Protein AF-D4B356-F1 (afdb_monomer)

Solvent-accessible surface area (backbone atoms only — not comparable to full-atom values): 13716 Å² total; per-residue (Å²): 110,71,64,65,55,48,55,52,51,54,49,52,52,51,53,33,52,52,35,49,50,63,49,64,68,50,63,71,64,74,66,74,70,76,53,74,66,54,48,51,50,51,54,51,51,54,49,52,53,54,52,51,50,53,49,56,55,68,69,48,80,72,79,89,72,90,60,102,63,64,66,68,61,55,47,56,50,53,51,50,50,50,51,49,54,51,48,52,55,49,52,51,49,52,52,53,51,47,61,66,48,47,58,59,49,51,42,28,72,72,40,80,67,81,46,76,63,29,51,54,49,36,51,48,48,51,38,49,52,39,48,49,53,30,48,51,55,51,49,51,53,50,54,52,49,51,52,50,51,53,53,49,52,54,51,48,56,51,49,51,51,51,52,51,54,50,51,53,51,50,51,52,54,52,52,53,50,59,49,51,71,70,63,59,86,52,67,68,61,51,52,51,51,51,50,50,50,52,51,50,51,51,50,51,56,48,49,54,50,51,46,53,52,50,24,51,48,48,65,72,66,70,58,76,38,84,83,35,73,71,46,31,61,54,54,52,77,85,62,88,76,71,90,121

Organism: Arthroderma benhamiae (strain ATCC MYA-4681 / CBS 112371) (NCBI:txid663331)

Secondary structure (DSSP, 8-state):
-HHHHHHHHHHHHHHHHHHHHHHHS-HHHHT----HHHHHHHHHHHHHHHHHHHHHHHTS----------HHHHHHHHHHHHHHHHHHHHHHHHHHHHHHHHHHHHHHHHS---SHHHHHHHHHHHHHHHHHHHHHHHHHHHHHHHHHHHHHHHHHHHHHHHHHHHHHHHHHHHHHHHHHHH----HHHHHHHHHHHHHHHHHHHHHHHHHHHHHHHHHHTT--TTSSHHHHHHHS-GGGGS--

InterPro domains:
  IPR008426 Centromere protein H, C-terminal [PF05837] (40-238)
  IPR040034 Centromere protein H [PTHR48122] (2-240)

Sequence (244 aa):
MAQSNKDEMESLEASTRALLDIATQDETAESFSFSQKETEILELYDRVFELKLEEALLNHELPEDTEMGDIDVKLAEAERELLEVRARVSVQRKVVESVLMTEPSLQAVHSAPSSPLDRTLLRLINKRDILSLAYENMLTTHTTCLRKLSSAEVSNIQNIKQNQELVQSLLKLTSSEKSADEEIPDLELKEELNSLKSENKQKKAQWTRIKRIVSASIAASGVDWASDEKLERLVLDDDEFDDV

Foldseek 3Di:
DVVVVVVVLVVLVVLLVVLVVVLVVPVVLVPDDDDPVRVVVVVVVVVVLVVVLVVLLVPPDDPPPPDPPDPPVVVVVSVVVSVVSVVVSVVVVVVVVCVVPVVLQCCLPPPDCPDPVSVSVVSVVVSVVSVVVSVVSVVVSVVVVVVVVVVVVVVVVVVVVVVVVVVVVVCVVVVVVVVVLVVPPDPVVNVVVVVVVVVVVVVVVVVVVVLVVLLVCLVVVPPPQVVDPVSVVSNDDPCPPPPD

pLDDT: mean 82.03, std 12.91, range [34.47, 97.25]

Structure (mmCIF, N/CA/C/O backbone):
data_AF-D4B356-F1
#
_entry.id   AF-D4B356-F1
#
loop_
_atom_site.group_PDB
_atom_site.id
_atom_site.type_symbol
_atom_site.label_atom_id
_atom_site.label_alt_id
_atom_site.label_comp_id
_atom_site.label_asym_id
_atom_site.label_entity_id
_atom_site.label_seq_id
_atom_site.pdbx_PDB_ins_code
_atom_site.Cartn_x
_atom_site.Cartn_y
_atom_site.Cartn_z
_atom_site.occupancy
_atom_site.B_iso_or_equiv
_atom_site.auth_seq_id
_atom_site.auth_comp_id
_atom_site.auth_asym_id
_atom_site.auth_atom_id
_atom_site.pdbx_PDB_model_num
ATOM 1 N N . MET A 1 1 ? -23.243 17.749 6.988 1.00 51.72 1 MET A N 1
ATOM 2 C CA . MET A 1 1 ? -21.857 17.285 6.735 1.00 51.72 1 MET A CA 1
ATOM 3 C C . MET A 1 1 ? -21.806 15.872 6.156 1.00 51.72 1 MET A C 1
ATOM 5 O O . MET A 1 1 ? -21.049 15.676 5.221 1.00 51.72 1 MET A O 1
ATOM 9 N N . ALA A 1 2 ? -22.612 14.909 6.629 1.00 54.34 2 ALA A N 1
ATOM 10 C CA . ALA A 1 2 ? -22.628 13.550 6.067 1.00 54.34 2 ALA A CA 1
ATOM 11 C C . ALA A 1 2 ? -23.059 13.484 4.582 1.00 54.34 2 ALA A C 1
ATOM 13 O O . ALA A 1 2 ? -22.367 12.836 3.808 1.00 54.34 2 ALA A O 1
ATOM 14 N N . GLN A 1 3 ? -24.119 14.202 4.170 1.00 55.31 3 GLN A N 1
ATOM 15 C CA . GLN A 1 3 ? -24.530 14.285 2.753 1.00 55.31 3 GLN A CA 1
ATOM 16 C C . GLN A 1 3 ? -23.443 14.894 1.851 1.00 55.31 3 GLN A C 1
ATOM 18 O O . GLN A 1 3 ? -23.018 14.251 0.906 1.00 55.31 3 GLN A O 1
ATOM 23 N N . SER A 1 4 ? -22.918 16.075 2.201 1.00 57.94 4 SER A N 1
ATOM 24 C CA . SER A 1 4 ? -21.870 16.760 1.417 1.00 57.94 4 SER A CA 1
ATOM 25 C C . SER A 1 4 ? -20.625 15.893 1.196 1.00 57.94 4 SER A C 1
ATOM 27 O O . SER A 1 4 ? -20.045 15.902 0.121 1.00 57.94 4 SER A O 1
ATOM 29 N N . ASN A 1 5 ? -20.231 15.111 2.205 1.00 60.41 5 ASN A N 1
ATOM 30 C CA . ASN A 1 5 ? -19.065 14.230 2.118 1.00 60.41 5 ASN A CA 1
ATOM 31 C C . ASN A 1 5 ? -19.341 12.940 1.334 1.00 60.41 5 ASN A C 1
ATOM 33 O O . ASN A 1 5 ? -18.400 12.305 0.863 1.00 60.41 5 ASN A O 1
ATOM 37 N N . LYS A 1 6 ? -20.606 12.513 1.262 1.00 65.38 6 LYS A N 1
ATOM 38 C CA . LYS A 1 6 ? -21.033 11.378 0.444 1.00 65.38 6 LYS A CA 1
ATOM 39 C C . LYS A 1 6 ? -21.015 11.773 -1.033 1.00 65.38 6 LYS A C 1
ATOM 41 O O . LYS A 1 6 ? -20.427 11.055 -1.830 1.00 65.38 6 LYS A O 1
ATOM 46 N N . ASP A 1 7 ? -21.531 12.960 -1.343 1.00 67.19 7 ASP A N 1
ATOM 47 C CA . ASP A 1 7 ? -21.520 13.524 -2.694 1.00 67.19 7 ASP A CA 1
ATOM 48 C C . ASP A 1 7 ? -20.080 13.759 -3.200 1.00 67.19 7 ASP A C 1
ATOM 50 O O . ASP A 1 7 ? -19.767 13.472 -4.354 1.00 67.19 7 ASP A O 1
ATOM 54 N N . GLU A 1 8 ? -19.160 14.196 -2.326 1.00 65.94 8 GLU A N 1
ATOM 55 C CA . GLU A 1 8 ? -17.732 14.324 -2.662 1.00 65.94 8 GLU A CA 1
ATOM 56 C C . GLU A 1 8 ? -17.077 12.972 -2.990 1.00 65.94 8 GLU A C 1
ATOM 58 O O . GLU A 1 8 ? -16.359 12.865 -3.986 1.00 65.94 8 GLU A O 1
ATOM 63 N N . MET A 1 9 ? -17.343 11.921 -2.206 1.00 64.75 9 MET A N 1
ATOM 64 C CA . MET A 1 9 ? -16.794 10.584 -2.475 1.00 64.75 9 MET A CA 1
ATOM 65 C C . MET A 1 9 ? -17.384 9.962 -3.744 1.00 64.75 9 MET A C 1
ATOM 67 O O . MET A 1 9 ? -16.635 9.403 -4.542 1.00 64.75 9 MET A O 1
ATOM 71 N N . GLU A 1 10 ? -18.686 10.123 -3.985 1.00 73.69 10 GLU A N 1
ATOM 72 C CA . GLU A 1 10 ? -19.335 9.664 -5.220 1.00 73.69 10 GLU A CA 1
ATOM 73 C C . GLU A 1 10 ? -18.787 10.399 -6.458 1.00 73.69 10 GLU A C 1
ATOM 75 O O . GLU A 1 10 ? -18.588 9.783 -7.508 1.00 73.69 10 GLU A O 1
ATOM 80 N N . SER A 1 11 ? -18.450 11.688 -6.336 1.00 72.69 11 SER A N 1
ATOM 81 C CA . SER A 1 11 ? -17.821 12.449 -7.424 1.00 72.69 11 SER A CA 1
ATOM 82 C C . SER A 1 11 ? -16.371 12.022 -7.708 1.00 72.69 11 SER A C 1
ATOM 84 O O . SER A 1 11 ? -15.979 11.907 -8.875 1.00 72.69 11 SER A O 1
ATOM 86 N N . LEU A 1 12 ? -15.579 11.705 -6.672 1.00 71.75 12 LEU A N 1
ATOM 87 C CA . LEU A 1 12 ? -14.228 11.159 -6.848 1.00 71.75 12 LEU A CA 1
ATOM 88 C C . LEU A 1 12 ? -14.270 9.746 -7.450 1.00 71.75 12 LEU A C 1
ATOM 90 O O . LEU A 1 12 ? -13.467 9.425 -8.328 1.00 71.75 12 LEU A O 1
ATOM 94 N N . GLU A 1 13 ? -15.242 8.920 -7.067 1.00 79.62 13 GLU A N 1
ATOM 95 C CA . GLU A 1 13 ? -15.454 7.610 -7.689 1.00 79.62 13 GLU A CA 1
ATOM 96 C C . GLU A 1 13 ? -15.870 7.720 -9.163 1.00 79.62 13 GLU A C 1
ATOM 98 O O . GLU A 1 13 ? -15.408 6.949 -10.003 1.00 79.62 13 GLU A O 1
ATOM 103 N N . ALA A 1 14 ? -16.704 8.698 -9.519 1.00 82.81 14 ALA A N 1
ATOM 104 C CA . ALA A 1 14 ? -17.071 8.932 -10.914 1.00 82.81 14 ALA A CA 1
ATOM 105 C C . ALA A 1 14 ? -15.863 9.379 -11.756 1.00 82.81 14 ALA A C 1
ATOM 107 O O . ALA A 1 14 ? -15.656 8.873 -12.861 1.00 82.81 14 ALA A O 1
ATOM 108 N N . SER A 1 15 ? -15.031 10.282 -11.224 1.00 81.81 15 SER A N 1
ATOM 109 C CA . SER A 1 15 ? -13.822 10.747 -11.919 1.00 81.81 15 SER A CA 1
ATOM 110 C C . SER A 1 15 ? -12.766 9.648 -12.088 1.00 81.81 15 SER A C 1
ATOM 112 O O . SER A 1 15 ? -12.172 9.533 -13.157 1.00 81.81 15 SER A O 1
ATOM 114 N N . THR A 1 16 ? -12.571 8.783 -11.089 1.00 84.56 16 THR A N 1
ATOM 115 C CA . THR A 1 16 ? -11.651 7.634 -11.193 1.00 84.56 16 THR A CA 1
ATOM 116 C C . THR A 1 16 ? -12.123 6.608 -12.214 1.00 84.56 16 THR A C 1
ATOM 118 O O . THR A 1 16 ? -11.314 6.134 -13.010 1.00 84.56 16 THR A O 1
ATOM 121 N N . ARG A 1 17 ? -13.428 6.314 -12.261 1.00 84.88 17 ARG A N 1
ATOM 122 C CA . ARG A 1 17 ? -14.013 5.436 -13.288 1.00 84.88 17 ARG A CA 1
ATOM 123 C C . ARG A 1 17 ? -13.828 5.997 -14.698 1.00 84.88 17 ARG A C 1
ATOM 125 O O . ARG A 1 17 ? -13.470 5.241 -15.592 1.00 84.88 17 ARG A O 1
ATOM 132 N N . ALA A 1 18 ? -14.004 7.305 -14.886 1.00 86.25 18 ALA A N 1
ATOM 133 C CA . ALA A 1 18 ? -13.772 7.952 -16.178 1.00 86.25 18 ALA A CA 1
ATOM 134 C C . ALA A 1 18 ? -12.296 7.884 -16.614 1.00 86.25 18 ALA A C 1
ATOM 136 O O . ALA A 1 18 ? -12.010 7.598 -17.773 1.00 86.25 18 ALA A O 1
ATOM 137 N N . LEU A 1 19 ? -11.349 8.097 -15.693 1.00 86.12 19 LEU A N 1
ATOM 138 C CA . LEU A 1 19 ? -9.916 7.955 -15.988 1.00 86.12 19 LEU A CA 1
ATOM 139 C C . LEU A 1 19 ? -9.544 6.507 -16.341 1.00 86.12 19 LEU A C 1
ATOM 141 O O . LEU A 1 19 ? -8.754 6.280 -17.256 1.00 86.12 19 LEU A O 1
ATOM 145 N N . LEU A 1 20 ? -10.130 5.527 -15.652 1.00 85.19 20 LEU A N 1
ATOM 146 C CA . LEU A 1 20 ? -9.891 4.112 -15.930 1.00 85.19 20 LEU A CA 1
ATOM 147 C C . LEU A 1 20 ? -10.455 3.688 -17.295 1.00 85.19 20 LEU A C 1
ATOM 149 O O . LEU A 1 20 ? -9.805 2.937 -18.018 1.00 85.19 20 LEU A O 1
ATOM 153 N N . ASP A 1 21 ? -11.626 4.198 -17.673 1.00 86.44 21 ASP A N 1
ATOM 154 C CA . ASP A 1 21 ? -12.219 3.978 -18.996 1.00 86.44 21 ASP A CA 1
ATOM 155 C C . ASP A 1 21 ? -11.304 4.526 -20.109 1.00 86.44 21 ASP A C 1
ATOM 157 O O . ASP A 1 21 ? -10.941 3.812 -21.040 1.00 86.44 21 ASP A O 1
ATOM 161 N N . ILE A 1 22 ? -10.778 5.744 -19.940 1.00 83.81 22 ILE A N 1
ATOM 162 C CA . ILE A 1 22 ? -9.800 6.328 -20.875 1.00 83.81 22 ILE A CA 1
ATOM 163 C C . ILE A 1 22 ? -8.522 5.472 -20.970 1.00 83.81 22 ILE A C 1
ATOM 165 O O . ILE A 1 22 ? -7.980 5.290 -22.059 1.00 83.81 22 ILE A O 1
ATOM 169 N N . ALA A 1 23 ? -8.033 4.924 -19.853 1.00 78.94 23 ALA A N 1
ATOM 170 C CA . ALA A 1 23 ? -6.830 4.087 -19.837 1.00 78.94 23 ALA A CA 1
ATOM 171 C C . ALA A 1 23 ? -7.035 2.686 -20.451 1.00 78.94 23 ALA A C 1
ATOM 173 O O . ALA A 1 23 ? -6.066 2.073 -20.910 1.00 78.94 23 ALA A O 1
ATOM 174 N N . THR A 1 24 ? -8.265 2.168 -20.441 1.00 76.06 24 THR A N 1
ATOM 175 C CA . THR A 1 24 ? -8.617 0.822 -20.935 1.00 76.06 24 THR A CA 1
ATOM 176 C C . THR A 1 24 ? -9.070 0.812 -22.395 1.00 76.06 24 THR A C 1
ATOM 178 O O . THR A 1 24 ? -8.988 -0.226 -23.040 1.00 76.06 24 THR A O 1
ATOM 181 N N . GLN A 1 25 ? -9.457 1.961 -22.957 1.00 73.75 25 GLN A N 1
ATOM 182 C CA . GLN A 1 25 ? -9.814 2.090 -24.376 1.00 73.75 25 GLN A CA 1
ATOM 183 C C . GLN A 1 25 ? -8.615 2.002 -25.343 1.00 73.75 25 GLN A C 1
ATOM 185 O O . GLN A 1 25 ? -8.807 1.730 -26.528 1.00 73.75 25 GLN A O 1
ATOM 190 N N . ASP A 1 26 ? -7.376 2.221 -24.882 1.00 66.94 26 ASP A N 1
ATOM 191 C CA . ASP A 1 26 ? -6.181 2.116 -25.737 1.00 66.94 26 ASP A CA 1
ATOM 192 C C . ASP A 1 26 ? -5.679 0.659 -25.836 1.00 66.94 26 ASP A C 1
ATOM 194 O O . ASP A 1 26 ? -4.677 0.277 -25.225 1.00 66.94 26 ASP A O 1
ATOM 198 N N . GLU A 1 27 ? -6.378 -0.158 -26.635 1.00 61.41 27 GLU A N 1
ATOM 199 C CA . GLU A 1 27 ? -6.030 -1.564 -26.932 1.00 61.41 27 GLU A CA 1
ATOM 200 C C . GLU A 1 27 ? -4.628 -1.708 -27.561 1.00 61.41 27 GLU A C 1
ATOM 202 O O . GLU A 1 27 ? -3.974 -2.747 -27.464 1.00 61.41 27 GLU A O 1
ATOM 207 N N . THR A 1 28 ? -4.112 -0.650 -28.197 1.00 56.69 28 THR A N 1
ATOM 208 C CA . THR A 1 28 ? -2.816 -0.704 -28.889 1.00 56.69 28 THR A CA 1
ATOM 209 C C . THR A 1 28 ? -1.630 -0.685 -27.929 1.00 56.69 28 THR A C 1
ATOM 211 O O . THR A 1 28 ? -0.588 -1.262 -28.240 1.00 56.69 28 THR A O 1
ATOM 214 N N . ALA A 1 29 ? -1.787 -0.092 -26.744 1.00 56.78 29 ALA A N 1
ATOM 215 C CA . ALA A 1 29 ? -0.777 -0.129 -25.689 1.00 56.78 29 ALA A CA 1
ATOM 216 C C . ALA A 1 29 ? -0.643 -1.529 -25.056 1.00 56.78 29 ALA A C 1
ATOM 218 O O . ALA A 1 29 ? 0.426 -1.875 -24.560 1.00 56.78 29 ALA A O 1
ATOM 219 N N . GLU A 1 30 ? -1.697 -2.349 -25.107 1.00 58.00 30 GLU A N 1
ATOM 220 C CA . GLU A 1 30 ? -1.695 -3.733 -24.601 1.00 58.00 30 GLU A CA 1
ATOM 221 C C . GLU A 1 30 ? -0.993 -4.710 -25.550 1.00 58.00 30 GLU A C 1
ATOM 223 O O . GLU A 1 30 ? -0.574 -5.789 -25.143 1.00 58.00 30 GLU A O 1
ATOM 228 N N . SER A 1 31 ? -0.801 -4.308 -26.809 1.00 63.16 31 SER A N 1
ATOM 229 C CA . SER A 1 31 ? -0.096 -5.101 -27.819 1.00 63.16 31 SER A CA 1
ATOM 230 C C . SER A 1 31 ? 1.433 -4.968 -27.773 1.00 63.16 31 SER A C 1
ATOM 232 O O . SER A 1 31 ? 2.125 -5.613 -28.562 1.00 63.16 31 SER A O 1
ATOM 234 N N . PHE A 1 32 ? 1.983 -4.134 -26.880 1.00 71.94 32 PHE A N 1
ATOM 235 C CA . PHE A 1 32 ? 3.431 -3.998 -26.744 1.00 71.94 32 PHE A CA 1
ATOM 236 C C . PHE A 1 32 ? 4.018 -5.238 -26.059 1.00 71.94 32 PHE A C 1
ATOM 238 O O . PHE A 1 32 ? 3.970 -5.385 -24.839 1.00 71.94 32 PHE A O 1
ATOM 245 N N . SER A 1 33 ? 4.586 -6.133 -26.862 1.00 79.38 33 SER A N 1
ATOM 246 C CA . SER A 1 33 ? 5.358 -7.283 -26.399 1.00 79.38 33 SER A CA 1
ATOM 247 C C . SER A 1 33 ? 6.836 -7.075 -26.696 1.00 79.38 33 SER A C 1
ATOM 249 O O . SER A 1 33 ? 7.197 -6.750 -27.830 1.00 79.38 33 SER A O 1
ATOM 251 N N . PHE A 1 34 ? 7.686 -7.329 -25.707 1.00 82.38 34 PHE A N 1
ATOM 252 C CA . PHE A 1 34 ? 9.129 -7.367 -25.907 1.00 82.38 34 PHE A CA 1
ATOM 253 C C . PHE A 1 34 ? 9.520 -8.492 -26.870 1.00 82.38 34 PHE A C 1
ATOM 255 O O . PHE A 1 34 ? 8.923 -9.572 -26.887 1.00 82.38 34 PHE A O 1
ATOM 262 N N . SER A 1 35 ? 10.551 -8.244 -27.669 1.00 90.00 35 SER A N 1
ATOM 263 C CA . SER A 1 35 ? 11.238 -9.300 -28.405 1.00 90.00 35 SER A CA 1
ATOM 264 C C . SER A 1 35 ? 11.871 -10.290 -27.427 1.00 90.00 35 SER A C 1
ATOM 266 O O . SER A 1 35 ? 12.318 -9.902 -26.352 1.00 90.00 35 SER A O 1
ATOM 268 N N . GLN A 1 36 ? 12.011 -11.559 -27.817 1.00 93.00 36 GLN A N 1
ATOM 269 C CA . GLN A 1 36 ? 12.619 -12.592 -26.966 1.00 93.00 36 GLN A CA 1
ATOM 270 C C . GLN A 1 36 ? 14.003 -12.183 -26.429 1.00 93.00 36 GLN A C 1
ATOM 272 O O . GLN A 1 36 ? 14.330 -12.458 -25.280 1.00 93.00 36 GLN A O 1
ATOM 277 N N . LYS A 1 37 ? 14.792 -11.467 -27.242 1.00 94.31 37 LYS A N 1
ATOM 278 C CA . LYS A 1 37 ? 16.097 -10.930 -26.826 1.00 94.31 37 LYS A CA 1
ATOM 279 C C . LYS A 1 37 ? 15.976 -9.804 -25.803 1.00 94.31 37 LYS A C 1
ATOM 281 O O . LYS A 1 37 ? 16.820 -9.684 -24.930 1.00 94.31 37 LYS A O 1
ATOM 286 N N . GLU A 1 38 ? 14.963 -8.954 -25.933 1.00 90.12 38 GLU A N 1
ATOM 287 C CA . GLU A 1 38 ? 14.716 -7.861 -24.988 1.00 90.12 38 GLU A CA 1
ATOM 288 C C . GLU A 1 38 ? 14.269 -8.424 -23.639 1.00 90.12 38 GLU A C 1
ATOM 290 O O . GLU A 1 38 ? 14.758 -7.977 -22.608 1.00 90.12 38 GLU A O 1
ATOM 295 N N . THR A 1 39 ? 13.428 -9.461 -23.644 1.00 92.62 39 THR A N 1
ATOM 296 C CA . THR A 1 39 ? 13.060 -10.204 -22.433 1.00 92.62 39 THR A CA 1
ATOM 297 C C . THR A 1 39 ? 14.282 -10.829 -21.766 1.00 92.62 39 THR A C 1
ATOM 299 O O . THR A 1 39 ? 14.491 -10.613 -20.579 1.00 92.62 39 THR A O 1
ATOM 302 N N . GLU A 1 40 ? 15.139 -11.516 -22.526 1.00 95.94 40 GLU A N 1
ATOM 303 C CA . GLU A 1 40 ? 16.377 -12.107 -21.998 1.00 95.94 40 GLU A CA 1
ATOM 304 C C . GLU A 1 40 ? 17.312 -11.042 -21.397 1.00 95.94 40 GLU A C 1
ATOM 306 O O . GLU A 1 40 ? 17.884 -11.241 -20.328 1.00 95.94 40 GLU A O 1
ATOM 311 N N . ILE A 1 41 ? 17.442 -9.874 -22.036 1.00 94.94 41 ILE A N 1
ATOM 312 C CA . ILE A 1 41 ? 18.238 -8.759 -21.500 1.00 94.94 41 ILE A CA 1
ATOM 313 C C . ILE A 1 41 ? 17.662 -8.249 -20.174 1.00 94.94 41 ILE A C 1
ATOM 315 O O . ILE A 1 41 ? 18.433 -7.951 -19.262 1.00 94.94 41 ILE A O 1
ATOM 319 N N . LEU A 1 42 ? 16.337 -8.140 -20.052 1.00 91.12 42 LEU A N 1
ATOM 320 C CA . LEU A 1 42 ? 15.684 -7.715 -18.812 1.00 91.12 42 LEU A CA 1
ATOM 321 C C . LEU A 1 42 ? 15.865 -8.749 -17.693 1.00 91.12 42 LEU A C 1
ATOM 323 O O . LEU A 1 42 ? 16.197 -8.376 -16.571 1.00 91.12 42 LEU A O 1
ATOM 327 N N . GLU A 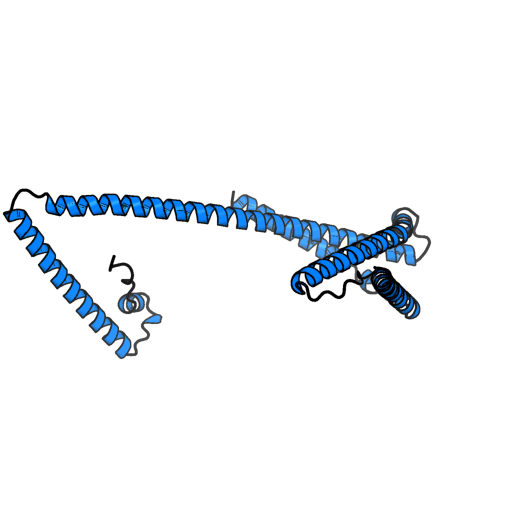1 43 ? 15.751 -10.040 -18.006 1.00 94.94 43 GLU A N 1
ATOM 328 C CA . GLU A 1 43 ? 16.025 -11.121 -17.052 1.00 94.94 43 GLU A CA 1
ATOM 329 C C . GLU A 1 43 ? 17.486 -11.100 -16.578 1.00 94.94 43 GLU A C 1
ATOM 331 O O . GLU A 1 43 ? 17.763 -11.199 -15.381 1.00 94.94 43 GLU A O 1
ATOM 336 N N . LEU A 1 44 ? 18.438 -10.908 -17.498 1.00 95.69 44 LEU A N 1
ATOM 337 C CA . LEU A 1 44 ? 19.852 -10.755 -17.156 1.00 95.69 44 LEU A CA 1
ATOM 338 C C . LEU A 1 44 ? 20.103 -9.494 -16.322 1.00 95.69 44 LEU A C 1
ATOM 340 O O . LEU A 1 44 ? 20.917 -9.531 -15.400 1.00 95.69 44 LEU A O 1
ATOM 344 N N . TYR A 1 45 ? 19.413 -8.389 -16.618 1.00 90.69 45 TYR A N 1
ATOM 345 C CA . TYR A 1 45 ? 19.481 -7.163 -15.824 1.00 90.69 45 TYR A CA 1
ATOM 346 C C . TYR A 1 45 ? 19.040 -7.433 -14.385 1.00 90.69 45 TYR A C 1
ATOM 348 O O . TYR A 1 45 ? 19.812 -7.156 -13.468 1.00 90.69 45 TYR A O 1
ATOM 356 N N . ASP A 1 46 ? 17.869 -8.042 -14.179 1.00 90.75 46 ASP A N 1
ATOM 357 C CA . ASP A 1 46 ? 17.377 -8.402 -12.845 1.00 90.75 46 ASP A CA 1
ATOM 358 C C . ASP A 1 46 ? 18.343 -9.355 -12.125 1.00 90.75 46 ASP A C 1
ATOM 360 O O . ASP A 1 46 ? 18.694 -9.117 -10.964 1.00 90.75 46 ASP A O 1
ATOM 364 N N . ARG A 1 47 ? 18.884 -10.356 -12.832 1.00 94.69 47 ARG A N 1
ATOM 365 C CA . ARG A 1 47 ? 19.875 -11.283 -12.269 1.00 94.69 47 ARG A CA 1
ATOM 366 C C . ARG A 1 47 ? 21.156 -10.577 -11.821 1.00 94.69 47 ARG A C 1
ATOM 368 O O . ARG A 1 47 ? 21.722 -10.927 -10.788 1.00 94.69 47 ARG A O 1
ATOM 375 N N . VAL A 1 48 ? 21.618 -9.566 -12.555 1.00 91.75 48 VAL A N 1
ATOM 376 C CA . VAL A 1 48 ? 22.781 -8.757 -12.153 1.00 91.75 48 VAL A CA 1
ATOM 377 C C . VAL A 1 48 ? 22.505 -7.990 -10.856 1.00 91.75 48 VAL A C 1
ATOM 379 O O . VAL A 1 48 ? 23.422 -7.830 -10.050 1.00 91.75 48 VAL A O 1
ATOM 382 N N . PHE A 1 49 ? 21.274 -7.532 -10.606 1.00 86.19 49 PHE A N 1
ATOM 383 C CA . PHE A 1 49 ? 20.940 -6.901 -9.321 1.00 86.19 49 PHE A CA 1
ATOM 384 C C . PHE A 1 49 ? 20.922 -7.889 -8.165 1.00 86.19 49 PHE A C 1
ATOM 386 O O . PHE A 1 49 ? 21.398 -7.541 -7.086 1.00 86.19 49 PHE A O 1
ATOM 393 N N . GLU A 1 50 ? 20.413 -9.100 -8.382 1.00 89.44 50 GLU A N 1
ATOM 394 C CA . GLU A 1 50 ? 20.470 -10.163 -7.375 1.00 89.44 50 GLU A CA 1
ATOM 395 C C . GLU A 1 50 ? 21.919 -10.480 -6.999 1.00 89.44 50 GLU A C 1
ATOM 397 O O . GLU A 1 50 ? 22.266 -10.457 -5.822 1.00 89.44 50 GLU A O 1
ATOM 402 N N . LEU A 1 51 ? 22.790 -10.656 -7.995 1.00 92.69 51 LEU A N 1
ATOM 403 C CA . LEU A 1 51 ? 24.213 -10.914 -7.764 1.00 92.69 51 LEU A CA 1
ATOM 404 C C . LEU A 1 51 ? 24.908 -9.755 -7.035 1.00 92.69 51 LEU A C 1
ATOM 406 O O . LEU A 1 51 ? 25.736 -9.994 -6.164 1.00 92.69 51 LEU A O 1
ATOM 410 N N . LYS A 1 52 ? 24.553 -8.499 -7.334 1.00 89.06 52 LYS A N 1
ATOM 411 C CA . LYS A 1 52 ? 25.070 -7.333 -6.594 1.00 89.06 52 LYS A CA 1
ATOM 412 C C . LYS A 1 52 ? 24.612 -7.305 -5.140 1.00 89.06 52 LYS A C 1
ATOM 414 O O . LYS A 1 52 ? 25.351 -6.824 -4.286 1.00 89.06 52 LYS A O 1
ATOM 419 N N . LEU A 1 53 ? 23.396 -7.772 -4.854 1.00 88.25 53 LEU A N 1
ATOM 420 C CA . LEU A 1 53 ? 22.915 -7.908 -3.483 1.00 88.25 53 LEU A CA 1
ATOM 421 C C . LEU A 1 53 ? 23.684 -9.015 -2.753 1.00 88.25 53 LEU A C 1
ATOM 423 O O . LEU A 1 53 ? 24.135 -8.785 -1.636 1.00 88.25 53 LEU A O 1
ATOM 427 N N . GLU A 1 54 ? 23.875 -10.172 -3.393 1.00 88.81 54 GLU A N 1
ATOM 428 C CA . GLU A 1 54 ? 24.679 -11.278 -2.856 1.00 88.81 54 GLU A CA 1
ATOM 429 C C . GLU A 1 54 ? 26.123 -10.834 -2.573 1.00 88.81 54 GLU A C 1
ATOM 431 O O . GLU A 1 54 ? 26.631 -11.055 -1.478 1.00 88.81 54 GLU A O 1
ATOM 436 N N . GLU A 1 55 ? 26.761 -10.130 -3.509 1.00 89.88 55 GLU A N 1
ATOM 437 C CA . GLU A 1 55 ? 28.102 -9.564 -3.332 1.00 89.88 55 GLU A CA 1
ATOM 438 C C . GLU A 1 55 ? 28.149 -8.553 -2.177 1.00 89.88 55 GLU A C 1
ATOM 440 O O . GLU A 1 55 ? 29.059 -8.595 -1.351 1.00 89.88 55 GLU A O 1
ATOM 445 N N . ALA A 1 56 ? 27.169 -7.649 -2.088 1.00 85.12 56 ALA A N 1
ATOM 446 C CA . ALA A 1 56 ? 27.119 -6.655 -1.020 1.00 85.12 56 ALA A CA 1
ATOM 447 C C . ALA A 1 56 ? 26.928 -7.287 0.370 1.00 85.12 56 ALA A C 1
ATOM 449 O O . ALA A 1 56 ? 27.442 -6.744 1.346 1.00 85.12 56 ALA A O 1
ATOM 450 N N . LEU A 1 57 ? 26.224 -8.421 0.453 1.00 83.94 57 LEU A N 1
ATOM 451 C CA . LEU A 1 57 ? 26.078 -9.204 1.682 1.00 83.94 57 LEU A CA 1
ATOM 452 C C . LEU A 1 57 ? 27.361 -9.971 2.026 1.00 83.94 57 LEU A C 1
ATOM 454 O O . LEU A 1 57 ? 27.764 -9.971 3.181 1.00 83.94 57 LEU A O 1
ATOM 458 N N . LEU A 1 58 ? 28.028 -10.581 1.040 1.00 83.94 58 LEU A N 1
ATOM 459 C CA . LEU A 1 58 ? 29.288 -11.311 1.248 1.00 83.94 58 LEU A CA 1
ATOM 460 C C . LEU A 1 58 ? 30.455 -10.395 1.639 1.00 83.94 58 LEU A C 1
ATOM 462 O O . LEU A 1 58 ? 31.330 -10.805 2.393 1.00 83.94 58 LEU A O 1
ATOM 466 N N . ASN A 1 59 ? 30.472 -9.165 1.121 1.00 80.62 59 ASN A N 1
ATOM 467 C CA . ASN A 1 59 ? 31.474 -8.156 1.465 1.00 80.62 59 ASN A CA 1
ATOM 468 C C . ASN A 1 59 ? 31.223 -7.501 2.833 1.00 80.62 59 ASN A C 1
ATOM 470 O O . ASN A 1 59 ? 32.079 -6.754 3.307 1.00 80.62 59 ASN A O 1
ATOM 474 N N . HIS A 1 60 ? 30.061 -7.725 3.454 1.00 73.62 60 HIS A N 1
ATOM 475 C CA . HIS A 1 60 ? 29.845 -7.338 4.843 1.00 73.62 60 HIS A CA 1
ATOM 476 C C . HIS A 1 60 ? 30.612 -8.330 5.727 1.00 73.62 60 HIS A C 1
ATOM 478 O O . HIS A 1 60 ? 30.303 -9.520 5.747 1.00 73.62 60 HIS A O 1
ATOM 484 N N . GLU A 1 61 ? 31.659 -7.858 6.407 1.00 62.53 61 GLU A N 1
ATOM 485 C CA . GLU A 1 61 ? 32.399 -8.665 7.378 1.00 62.53 61 GLU A CA 1
ATOM 486 C C . GLU A 1 61 ? 31.459 -9.032 8.530 1.00 62.53 61 GLU A C 1
ATOM 488 O O . GLU A 1 61 ? 31.112 -8.191 9.357 1.00 62.53 61 GLU A O 1
ATOM 493 N N . LEU A 1 62 ? 31.045 -10.300 8.581 1.00 61.16 62 LEU A N 1
ATOM 494 C CA . LEU A 1 62 ? 30.432 -10.873 9.773 1.00 61.16 62 LEU A CA 1
ATOM 495 C C . LEU A 1 62 ? 31.456 -10.761 10.914 1.00 61.16 62 LEU A C 1
ATOM 497 O O . LEU A 1 62 ? 32.586 -11.225 10.736 1.00 61.16 62 LEU A O 1
ATOM 501 N N . PRO A 1 63 ? 31.108 -10.175 12.072 1.00 58.84 63 PRO A N 1
ATOM 502 C CA . PRO A 1 63 ? 32.027 -10.137 13.199 1.00 58.84 63 PRO A CA 1
ATOM 503 C C . PRO A 1 63 ? 32.406 -11.575 13.586 1.00 58.84 63 PRO A C 1
ATOM 505 O O . PRO A 1 63 ? 31.539 -12.380 13.929 1.00 58.84 63 PRO A O 1
ATOM 508 N N . GLU A 1 64 ? 33.702 -11.907 13.530 1.00 58.84 64 GLU A N 1
ATOM 509 C CA . GLU A 1 64 ? 34.266 -13.228 13.873 1.00 58.84 64 GLU A CA 1
ATOM 510 C C . GLU A 1 64 ? 34.174 -13.577 15.380 1.00 58.84 64 GLU A C 1
ATOM 512 O O . GLU A 1 64 ? 34.917 -14.419 15.886 1.00 58.84 64 GLU A O 1
ATOM 517 N N . ASP A 1 65 ? 33.231 -13.002 16.127 1.00 54.34 65 ASP A N 1
ATOM 518 C CA . ASP A 1 65 ? 33.075 -13.278 17.553 1.00 54.34 65 ASP A CA 1
ATOM 519 C C . ASP A 1 65 ? 32.111 -14.447 17.780 1.00 54.34 65 ASP A C 1
ATOM 521 O O . ASP A 1 65 ? 30.900 -14.328 18.024 1.00 54.34 65 ASP A O 1
ATOM 525 N N . THR A 1 66 ? 32.718 -15.631 17.714 1.00 55.50 66 THR A N 1
ATOM 526 C CA . THR A 1 66 ? 32.125 -16.932 18.035 1.00 55.50 66 THR A CA 1
ATOM 527 C C . THR A 1 66 ? 31.956 -17.088 19.555 1.00 55.50 66 THR A C 1
ATOM 529 O O . THR A 1 66 ? 32.491 -18.008 20.166 1.00 55.50 66 THR A O 1
ATOM 532 N N . GLU A 1 67 ? 31.210 -16.190 20.197 1.00 60.75 67 GLU A N 1
ATOM 533 C CA . GLU A 1 67 ? 30.729 -16.386 21.568 1.00 60.75 67 GLU A CA 1
ATOM 534 C C . GLU A 1 67 ? 29.234 -16.738 21.550 1.00 60.75 67 GLU A C 1
ATOM 536 O O . GLU A 1 67 ? 28.435 -16.079 20.876 1.00 60.75 67 GLU A O 1
ATOM 541 N N . MET A 1 68 ? 28.854 -17.793 22.288 1.00 57.91 68 MET A N 1
ATOM 542 C CA . MET A 1 68 ? 27.472 -18.257 22.522 1.00 57.91 68 MET A CA 1
ATOM 543 C C . MET A 1 68 ? 26.666 -17.253 23.379 1.00 57.91 68 MET A C 1
ATOM 545 O O . MET A 1 68 ? 26.117 -17.604 24.420 1.00 57.91 68 MET A O 1
ATOM 549 N N . GLY A 1 69 ? 26.646 -15.982 22.988 1.00 65.00 69 GLY A N 1
ATOM 550 C CA . GLY A 1 69 ? 25.799 -14.938 23.555 1.00 65.00 69 GLY A CA 1
ATOM 551 C C . GLY A 1 69 ? 24.580 -14.687 22.668 1.00 65.00 69 GLY A C 1
ATOM 552 O O . GLY A 1 69 ? 24.726 -14.628 21.449 1.00 65.00 69 GLY A O 1
ATOM 553 N N . ASP A 1 70 ? 23.419 -14.588 23.325 1.00 70.69 70 ASP A N 1
ATOM 554 C CA . ASP A 1 70 ? 22.051 -14.315 22.850 1.00 70.69 70 ASP A CA 1
ATOM 555 C C . ASP A 1 70 ? 21.843 -14.275 21.321 1.00 70.69 70 ASP A C 1
ATOM 557 O O . ASP A 1 70 ? 22.031 -13.253 20.656 1.00 70.69 70 ASP A O 1
ATOM 561 N N . ILE A 1 71 ? 21.440 -15.423 20.768 1.00 77.56 71 ILE A N 1
ATOM 562 C CA . ILE A 1 71 ? 21.175 -15.629 19.334 1.00 77.56 71 ILE A CA 1
ATOM 563 C C . ILE A 1 71 ? 20.129 -14.628 18.822 1.00 77.56 71 ILE A C 1
ATOM 565 O O . ILE A 1 71 ? 20.234 -14.178 17.682 1.00 77.56 71 ILE A O 1
ATOM 569 N N . ASP A 1 72 ? 19.169 -14.238 19.664 1.00 82.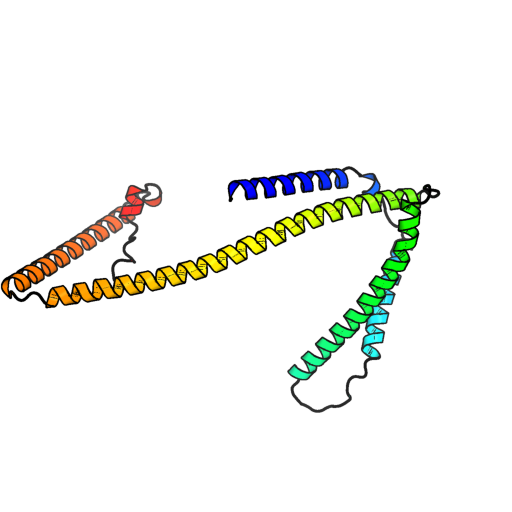06 72 ASP A N 1
ATOM 570 C CA . ASP A 1 72 ? 18.072 -13.348 19.280 1.00 82.06 72 ASP A CA 1
ATOM 571 C C . ASP A 1 72 ? 18.566 -11.919 19.006 1.00 82.06 72 ASP A C 1
ATOM 573 O O . ASP A 1 72 ? 18.116 -11.267 18.063 1.00 82.06 72 ASP A O 1
ATOM 577 N N . VAL A 1 73 ? 19.548 -11.441 19.777 1.00 82.75 73 VAL A N 1
ATOM 578 C CA . VAL A 1 73 ? 20.150 -10.112 19.576 1.00 82.75 73 VAL A CA 1
ATOM 579 C C . VAL A 1 73 ? 20.990 -10.088 18.300 1.00 82.75 73 VAL A C 1
ATOM 581 O O . VAL A 1 73 ? 20.883 -9.147 17.514 1.00 82.75 73 VAL A O 1
ATOM 584 N N . LYS A 1 74 ? 21.770 -11.147 18.052 1.00 79.06 74 LYS A N 1
ATOM 585 C CA . LYS A 1 74 ? 22.581 -11.281 16.831 1.00 79.06 74 LYS A CA 1
ATOM 586 C C . LYS A 1 74 ? 21.715 -11.423 15.578 1.00 79.06 74 LYS A C 1
ATOM 588 O O . LYS A 1 74 ? 22.055 -10.877 14.533 1.00 79.06 74 LYS A O 1
ATOM 593 N N . LEU A 1 75 ? 20.583 -12.124 15.681 1.00 83.56 75 LEU A N 1
ATOM 594 C CA . LEU A 1 75 ? 19.614 -12.230 14.592 1.00 83.56 75 LEU A CA 1
ATOM 595 C C . LEU A 1 75 ? 19.014 -10.859 14.259 1.00 83.56 75 LEU A C 1
ATOM 597 O O . LEU A 1 75 ? 18.980 -10.486 13.091 1.00 83.56 75 LEU A O 1
ATOM 601 N N . ALA A 1 76 ? 18.610 -10.086 15.270 1.00 86.81 76 ALA A N 1
ATOM 602 C CA . ALA A 1 76 ? 18.071 -8.742 15.067 1.00 86.81 76 ALA A CA 1
ATOM 603 C C . ALA A 1 76 ? 19.094 -7.777 14.432 1.00 86.81 76 ALA A C 1
ATOM 605 O O . ALA A 1 76 ? 18.724 -6.914 13.632 1.00 86.81 76 ALA A O 1
ATOM 606 N N . GLU A 1 77 ? 20.378 -7.920 14.770 1.00 85.94 77 GLU A N 1
ATOM 607 C CA . GLU A 1 77 ? 21.472 -7.154 14.163 1.00 85.94 77 GLU A CA 1
ATOM 608 C C . GLU A 1 77 ? 21.693 -7.544 12.694 1.00 85.94 77 GLU A C 1
ATOM 610 O O . GLU A 1 77 ? 21.631 -6.679 11.820 1.00 85.94 77 GLU A O 1
ATOM 615 N N . ALA A 1 78 ? 21.800 -8.842 12.395 1.00 83.19 78 ALA A N 1
ATOM 616 C CA . ALA A 1 78 ? 21.938 -9.345 11.027 1.00 83.19 78 ALA A CA 1
ATOM 617 C C . ALA A 1 78 ? 20.729 -8.994 10.135 1.00 83.19 78 ALA A C 1
ATOM 619 O O . ALA A 1 78 ? 20.884 -8.650 8.962 1.00 83.19 78 ALA A O 1
ATOM 620 N N . GLU A 1 79 ? 19.507 -9.037 10.678 1.00 87.06 79 GLU A N 1
ATOM 621 C CA . GLU A 1 79 ? 18.297 -8.599 9.974 1.00 87.06 79 GLU A CA 1
ATOM 622 C C . GLU A 1 79 ? 18.358 -7.110 9.627 1.00 87.06 79 GLU A C 1
ATOM 624 O O . GLU A 1 79 ? 18.007 -6.708 8.513 1.00 87.06 79 GLU A O 1
ATOM 629 N N . ARG A 1 80 ? 18.828 -6.278 10.559 1.00 87.38 80 ARG A N 1
ATOM 630 C CA . ARG A 1 80 ? 18.977 -4.840 10.337 1.00 87.38 80 ARG A CA 1
ATOM 631 C C . ARG A 1 80 ? 20.027 -4.539 9.270 1.00 87.38 80 ARG A C 1
ATOM 633 O O . ARG A 1 80 ? 19.771 -3.697 8.409 1.00 87.38 80 ARG A O 1
ATOM 640 N N . GLU A 1 81 ? 21.161 -5.228 9.301 1.00 84.00 81 GLU A N 1
ATOM 641 C CA . GLU A 1 81 ? 22.221 -5.099 8.296 1.00 84.00 81 GLU A CA 1
ATOM 642 C C . GLU A 1 81 ? 21.736 -5.527 6.907 1.00 84.00 81 GLU A C 1
ATOM 644 O O . GLU A 1 81 ? 21.910 -4.789 5.934 1.00 84.00 81 GLU A O 1
ATOM 649 N N . LEU A 1 82 ? 21.025 -6.657 6.806 1.00 87.31 82 LEU A N 1
ATOM 650 C CA . LEU A 1 82 ? 20.396 -7.095 5.557 1.00 87.31 82 LEU A CA 1
ATOM 651 C C . LEU A 1 82 ? 19.450 -6.018 5.022 1.00 87.31 82 LEU A C 1
ATOM 653 O O . LEU A 1 82 ? 19.507 -5.669 3.837 1.00 87.31 82 LEU A O 1
ATOM 657 N N . LEU A 1 83 ? 18.581 -5.474 5.879 1.00 91.19 83 LEU A N 1
ATOM 658 C CA . LEU A 1 83 ? 17.651 -4.416 5.492 1.00 91.19 83 LEU A CA 1
ATOM 659 C C . LEU A 1 83 ? 18.384 -3.157 5.017 1.00 91.19 83 LEU A C 1
ATOM 661 O O . LEU A 1 83 ? 17.953 -2.555 4.031 1.00 91.19 83 LEU A O 1
ATOM 665 N N . GLU A 1 84 ? 19.496 -2.781 5.651 1.00 89.25 84 GLU A N 1
ATOM 666 C CA . GLU A 1 84 ? 20.316 -1.644 5.227 1.00 89.25 84 GLU A CA 1
ATOM 667 C C . GLU A 1 84 ? 20.963 -1.885 3.858 1.00 89.25 84 GLU A C 1
ATOM 669 O O . GLU A 1 84 ? 20.842 -1.046 2.957 1.00 89.25 84 GLU A O 1
ATOM 674 N N . VAL A 1 85 ? 21.598 -3.044 3.661 1.00 88.75 85 VAL A N 1
ATOM 675 C CA . VAL A 1 85 ? 22.228 -3.414 2.386 1.00 88.75 85 VAL A CA 1
ATOM 676 C C . VAL A 1 85 ? 21.185 -3.454 1.271 1.00 88.75 85 VAL A C 1
ATOM 678 O O . VAL A 1 85 ? 21.369 -2.842 0.213 1.00 88.75 85 VAL A O 1
ATOM 681 N N . ARG A 1 86 ? 20.036 -4.088 1.521 1.00 90.25 86 ARG A N 1
ATOM 682 C CA . ARG A 1 86 ? 18.922 -4.140 0.571 1.00 90.25 86 ARG A CA 1
ATOM 683 C C . ARG A 1 86 ? 18.389 -2.748 0.251 1.00 90.25 86 ARG A C 1
ATOM 685 O O . ARG A 1 86 ? 18.124 -2.457 -0.916 1.00 90.25 86 ARG A O 1
ATOM 692 N N . ALA A 1 87 ? 18.238 -1.882 1.252 1.00 92.06 87 ALA A N 1
ATOM 693 C CA . ALA A 1 87 ? 17.812 -0.504 1.040 1.00 92.06 87 ALA A CA 1
ATOM 694 C C . ALA A 1 87 ? 18.823 0.259 0.171 1.00 92.06 87 ALA A C 1
ATOM 696 O O . ALA A 1 87 ? 18.420 0.911 -0.792 1.00 92.06 87 ALA A O 1
ATOM 697 N N . ARG A 1 88 ? 20.129 0.123 0.436 1.00 89.69 88 ARG A N 1
ATOM 698 C CA . ARG A 1 88 ? 21.195 0.765 -0.348 1.00 89.69 88 ARG A CA 1
ATOM 699 C C . ARG A 1 88 ? 21.188 0.309 -1.809 1.00 89.69 88 ARG A C 1
ATOM 701 O O . ARG A 1 88 ? 21.169 1.157 -2.702 1.00 89.69 88 ARG A O 1
ATOM 708 N N . VAL A 1 89 ? 21.161 -1.000 -2.064 1.00 88.44 89 VAL A N 1
ATOM 709 C CA . VAL A 1 89 ? 21.134 -1.556 -3.431 1.00 88.44 89 VAL A CA 1
ATOM 710 C C . VAL A 1 89 ? 19.839 -1.170 -4.155 1.00 88.44 89 VAL A C 1
ATOM 712 O O . VAL A 1 89 ? 19.870 -0.794 -5.326 1.00 88.44 89 VAL A O 1
ATOM 715 N N . SER A 1 90 ? 18.703 -1.168 -3.452 1.00 91.94 90 SER A N 1
ATOM 716 C CA . SER A 1 90 ? 17.413 -0.724 -3.999 1.00 91.94 90 SER A CA 1
ATOM 717 C C . SER A 1 90 ? 17.430 0.753 -4.403 1.00 91.94 90 SER A C 1
ATOM 719 O O . SER A 1 90 ? 16.966 1.103 -5.487 1.00 91.94 90 SER A O 1
ATOM 721 N N . VAL A 1 91 ? 18.016 1.630 -3.582 1.00 93.56 91 VAL A N 1
ATOM 722 C CA . VAL A 1 91 ? 18.179 3.052 -3.925 1.00 93.56 91 VAL A CA 1
ATOM 723 C C . VAL A 1 91 ? 19.073 3.215 -5.155 1.00 93.56 91 VAL A C 1
ATOM 725 O O . VAL A 1 91 ? 18.713 3.962 -6.062 1.00 93.56 91 VAL A O 1
ATOM 728 N N . GLN A 1 92 ? 20.191 2.489 -5.237 1.00 90.44 92 GLN A N 1
ATOM 729 C CA . GLN A 1 92 ? 21.061 2.522 -6.418 1.00 90.44 92 GLN A CA 1
ATOM 730 C C . GLN A 1 92 ? 20.324 2.078 -7.688 1.00 90.44 92 GLN A C 1
ATOM 732 O O . GLN A 1 92 ? 20.413 2.762 -8.707 1.00 90.44 92 GLN A O 1
ATOM 737 N N . ARG A 1 93 ? 19.555 0.981 -7.619 1.00 90.88 93 ARG A N 1
ATOM 738 C CA . ARG A 1 93 ? 18.712 0.505 -8.726 1.00 90.88 93 ARG A CA 1
ATOM 739 C C . ARG A 1 93 ? 17.748 1.594 -9.186 1.00 90.88 93 ARG A C 1
ATOM 741 O O . ARG A 1 93 ? 17.751 1.939 -10.361 1.00 90.88 93 ARG A O 1
ATOM 748 N N . LYS A 1 94 ? 17.011 2.204 -8.256 1.00 92.81 94 LYS A N 1
ATOM 749 C CA . LYS A 1 94 ? 16.062 3.284 -8.564 1.00 92.81 94 LYS A CA 1
ATOM 750 C C . LYS A 1 94 ? 16.728 4.493 -9.217 1.00 92.81 94 LYS A C 1
ATOM 752 O O . LYS A 1 94 ? 16.143 5.095 -10.110 1.00 92.81 94 LYS A O 1
ATOM 757 N N . VAL A 1 95 ? 17.939 4.860 -8.792 1.00 94.25 95 VAL A N 1
ATOM 758 C CA . VAL A 1 95 ? 18.694 5.961 -9.413 1.00 94.25 95 VAL A CA 1
ATOM 759 C C . VAL A 1 95 ? 19.078 5.607 -10.848 1.00 94.25 95 VAL A C 1
ATOM 761 O O . VAL A 1 95 ? 18.859 6.417 -11.745 1.00 94.25 95 VAL A O 1
ATOM 764 N N . VAL A 1 96 ? 19.606 4.402 -11.080 1.00 90.69 96 VAL A N 1
ATOM 765 C CA . VAL A 1 96 ? 19.976 3.940 -12.427 1.00 90.69 96 VAL A CA 1
ATOM 766 C C . VAL A 1 96 ? 18.748 3.862 -13.333 1.00 90.69 96 VAL A C 1
ATOM 768 O O . VAL A 1 96 ? 18.780 4.398 -14.435 1.00 90.69 96 VAL A O 1
ATOM 771 N N . GLU A 1 97 ? 17.656 3.256 -12.867 1.00 90.56 97 GLU A N 1
ATOM 772 C CA . GLU A 1 97 ? 16.391 3.183 -13.605 1.00 90.56 97 GLU A CA 1
ATOM 773 C C . GLU A 1 97 ? 15.849 4.578 -13.923 1.00 90.56 97 GLU A C 1
ATOM 775 O O . GLU A 1 97 ? 15.476 4.837 -15.061 1.00 90.56 97 GLU A O 1
ATOM 780 N N . SER A 1 98 ? 15.870 5.505 -12.961 1.00 92.94 98 SER A N 1
ATOM 781 C CA . SER A 1 98 ? 15.442 6.889 -13.184 1.00 92.94 98 SER A CA 1
ATOM 782 C C . SER A 1 98 ? 16.246 7.548 -14.305 1.00 92.94 98 SER A C 1
ATOM 784 O O . SER A 1 98 ? 15.660 8.034 -15.267 1.00 92.94 98 SER A O 1
ATOM 786 N N . VAL A 1 99 ? 17.580 7.475 -14.251 1.00 92.88 99 VAL A N 1
ATOM 787 C CA . VAL A 1 99 ? 18.457 8.053 -15.285 1.00 92.88 99 VAL A CA 1
ATOM 788 C C . VAL A 1 99 ? 18.235 7.400 -16.655 1.00 92.88 99 VAL A C 1
ATOM 790 O O . VAL A 1 99 ? 18.216 8.093 -17.672 1.00 92.88 99 VAL A O 1
ATOM 793 N N . LEU A 1 100 ? 18.041 6.077 -16.703 1.00 89.44 100 LEU A N 1
ATOM 794 C CA . LEU A 1 100 ? 17.783 5.355 -17.953 1.00 89.44 100 LEU A CA 1
ATOM 795 C C . LEU A 1 100 ? 16.407 5.678 -18.551 1.00 89.44 100 LEU A C 1
ATOM 797 O O . LEU A 1 100 ? 16.263 5.668 -19.770 1.00 89.44 100 LEU A O 1
ATOM 801 N N . MET A 1 101 ? 15.408 5.977 -17.720 1.00 89.50 101 MET A N 1
ATOM 802 C CA . MET A 1 101 ? 14.047 6.293 -18.162 1.00 89.50 101 MET A CA 1
ATOM 803 C C . MET A 1 101 ? 13.852 7.780 -18.489 1.00 89.50 101 MET A C 1
ATOM 805 O O . MET A 1 101 ? 12.985 8.115 -19.301 1.00 89.50 101 MET A O 1
ATOM 809 N N . THR A 1 102 ? 14.626 8.693 -17.888 1.00 90.00 102 THR A N 1
ATOM 810 C CA . THR A 1 102 ? 14.446 10.143 -18.079 1.00 90.00 102 THR A CA 1
ATOM 811 C C . THR A 1 102 ? 14.707 10.588 -19.509 1.00 90.00 102 THR A C 1
ATOM 813 O O . THR A 1 102 ? 13.903 11.329 -20.061 1.00 90.00 102 THR A O 1
ATOM 816 N N . GLU A 1 103 ? 15.785 10.122 -20.139 1.00 88.88 103 GLU A N 1
ATOM 817 C CA . GLU A 1 103 ? 16.127 10.576 -21.492 1.00 88.88 103 GLU A CA 1
ATOM 818 C C . GLU A 1 103 ? 15.106 10.088 -22.540 1.00 88.88 103 GLU A C 1
ATOM 820 O O . GLU A 1 103 ? 14.548 10.925 -23.255 1.00 88.88 103 GLU A O 1
ATOM 825 N N . PRO A 1 104 ? 14.735 8.790 -22.592 1.00 88.31 104 PRO A N 1
ATOM 826 C CA . PRO A 1 104 ? 13.718 8.322 -23.532 1.00 88.31 104 PRO A CA 1
ATOM 827 C C . PRO A 1 104 ? 12.337 8.937 -23.285 1.00 88.31 104 PRO A C 1
ATOM 829 O O . PRO A 1 104 ? 11.603 9.189 -24.239 1.00 88.31 104 PRO A O 1
ATOM 832 N N . SER A 1 105 ? 11.967 9.205 -22.026 1.00 87.75 105 SER A N 1
ATOM 833 C CA . SER A 1 105 ? 10.683 9.849 -21.714 1.00 87.75 105 SER A CA 1
ATOM 834 C C . SER A 1 105 ? 10.655 11.320 -22.128 1.00 87.75 105 SER A C 1
ATOM 836 O O . SER A 1 105 ? 9.686 11.745 -22.757 1.00 87.75 105 SER A O 1
ATOM 838 N N . LEU A 1 106 ? 11.722 12.084 -21.871 1.00 88.38 106 LEU A N 1
ATOM 839 C CA . LEU A 1 106 ? 11.845 13.459 -22.362 1.00 88.38 106 LEU A CA 1
ATOM 840 C C . LEU A 1 106 ? 11.824 13.502 -23.890 1.00 88.38 106 LEU A C 1
ATOM 842 O O . LEU A 1 106 ? 11.130 14.338 -24.471 1.00 88.38 106 LEU A O 1
ATOM 846 N N . GLN A 1 107 ? 12.526 12.579 -24.548 1.00 87.12 107 GLN A N 1
ATOM 847 C CA . GLN A 1 107 ? 12.527 12.481 -26.001 1.00 87.12 107 GLN A CA 1
ATOM 848 C C . GLN A 1 107 ? 11.133 12.141 -26.546 1.00 87.12 107 GLN A C 1
ATOM 850 O O . GLN A 1 107 ? 10.668 12.820 -27.458 1.00 87.12 107 GLN A O 1
ATOM 855 N N . ALA A 1 108 ? 10.437 11.156 -25.976 1.00 86.00 108 ALA A N 1
ATOM 856 C CA . ALA A 1 108 ? 9.106 10.756 -26.432 1.00 86.00 108 ALA A CA 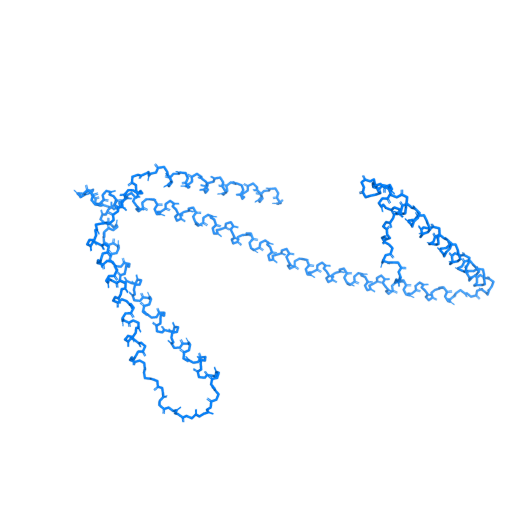1
ATOM 857 C C . ALA A 1 108 ? 8.042 11.848 -26.244 1.00 86.00 108 ALA A C 1
ATOM 859 O O . ALA A 1 108 ? 7.130 11.953 -27.064 1.00 86.00 108 ALA A O 1
ATOM 860 N N . VAL A 1 109 ? 8.149 12.657 -25.186 1.00 85.94 109 VAL A N 1
ATOM 861 C CA . VAL A 1 109 ? 7.185 13.727 -24.882 1.00 85.94 109 VAL A CA 1
ATOM 862 C C . VAL A 1 109 ? 7.495 15.019 -25.641 1.00 85.94 109 VAL A C 1
ATOM 864 O O . VAL A 1 109 ? 6.577 15.668 -26.141 1.00 85.94 109 VAL A O 1
ATOM 867 N N . HIS A 1 110 ? 8.767 15.420 -25.721 1.00 84.44 110 HIS A N 1
ATOM 868 C CA . HIS A 1 110 ? 9.147 16.756 -26.194 1.00 84.44 110 HIS A CA 1
ATOM 869 C C . HIS A 1 110 ? 9.774 16.792 -27.588 1.00 84.44 110 HIS A C 1
ATOM 871 O O . HIS A 1 110 ? 9.784 17.854 -28.212 1.00 84.44 110 HIS A O 1
ATOM 877 N N . SER A 1 111 ? 10.286 15.672 -28.098 1.00 78.81 111 SER A N 1
ATOM 878 C CA . SER A 1 111 ? 10.769 15.609 -29.480 1.00 78.81 111 SER A CA 1
ATOM 879 C C . SER A 1 111 ? 9.638 15.193 -30.413 1.00 78.81 111 SER A C 1
ATOM 881 O O . SER A 1 111 ? 8.747 14.432 -30.039 1.00 78.81 111 SER A O 1
ATOM 883 N N . ALA A 1 112 ? 9.664 15.671 -31.661 1.00 75.50 112 ALA A N 1
ATOM 884 C CA . ALA A 1 112 ? 8.770 15.126 -32.677 1.00 75.50 112 ALA A CA 1
ATOM 885 C C . ALA A 1 112 ? 9.038 13.612 -32.787 1.00 75.50 112 ALA A C 1
ATOM 887 O O . ALA A 1 112 ? 10.205 13.240 -32.941 1.00 75.50 112 ALA A O 1
ATOM 888 N N . PRO A 1 113 ? 8.011 12.744 -32.700 1.00 69.06 113 PRO A N 1
ATOM 889 C CA . PRO A 1 113 ? 8.211 11.304 -32.638 1.00 69.06 113 PRO A CA 1
ATOM 890 C C . PRO A 1 113 ? 8.816 10.812 -33.952 1.00 69.06 113 PRO A C 1
ATOM 892 O O . PRO A 1 113 ? 8.119 10.657 -34.965 1.00 69.06 113 PRO A O 1
ATOM 895 N N . SER A 1 114 ? 10.131 10.619 -33.917 1.00 70.44 114 SER A N 1
ATOM 896 C CA . SER A 1 114 ? 10.958 10.301 -35.076 1.00 70.44 114 SER A CA 1
ATOM 897 C C . SER A 1 114 ? 10.936 8.799 -35.336 1.00 70.44 114 SER A C 1
ATOM 899 O O . SER A 1 114 ? 10.860 8.365 -36.486 1.00 70.44 114 SER A O 1
ATOM 901 N N . SER A 1 115 ? 10.912 7.999 -34.264 1.00 81.69 115 SER A N 1
ATOM 902 C CA . SER A 1 115 ? 10.864 6.543 -34.337 1.00 81.69 115 SER A CA 1
ATOM 903 C C . SER A 1 115 ? 9.462 5.987 -34.009 1.00 81.69 115 SER A C 1
ATOM 905 O O . SER A 1 115 ? 8.684 6.614 -33.280 1.00 81.69 115 SER A O 1
ATOM 907 N N . PRO A 1 116 ? 9.095 4.799 -34.529 1.00 82.31 116 PRO A N 1
ATOM 908 C CA . PRO A 1 116 ? 7.871 4.114 -34.113 1.00 82.31 116 PRO A CA 1
ATOM 909 C C . PRO A 1 116 ? 7.888 3.763 -32.616 1.00 82.31 116 PRO A C 1
ATOM 911 O O . PRO A 1 116 ? 6.829 3.779 -31.993 1.00 82.31 116 PRO A O 1
ATOM 914 N N . LEU A 1 117 ? 9.076 3.531 -32.043 1.00 80.94 117 LEU A N 1
ATOM 915 C CA . LEU A 1 117 ? 9.274 3.267 -30.617 1.00 80.94 117 LEU A CA 1
ATOM 916 C C . LEU A 1 117 ? 8.918 4.492 -29.758 1.00 80.94 117 LEU A C 1
ATOM 918 O O . LEU A 1 117 ? 8.279 4.348 -28.720 1.00 80.94 117 LEU A O 1
ATOM 922 N N . ASP A 1 118 ? 9.243 5.702 -30.220 1.00 83.12 118 ASP A N 1
ATOM 923 C CA . ASP A 1 118 ? 8.916 6.949 -29.510 1.00 83.12 118 ASP A CA 1
ATOM 924 C C . ASP A 1 118 ? 7.393 7.139 -29.429 1.00 83.12 118 ASP A C 1
ATOM 926 O O . ASP A 1 118 ? 6.858 7.565 -28.407 1.00 83.12 118 ASP A O 1
ATOM 930 N N . ARG A 1 119 ? 6.665 6.767 -30.496 1.00 83.50 119 ARG A N 1
ATOM 931 C CA . ARG A 1 119 ? 5.192 6.836 -30.538 1.00 83.50 119 ARG A CA 1
ATOM 932 C C . ARG A 1 119 ? 4.547 5.841 -29.586 1.00 83.50 119 ARG A C 1
ATOM 934 O O . ARG A 1 119 ? 3.567 6.187 -28.931 1.00 83.50 119 ARG A O 1
ATOM 941 N N . THR A 1 120 ? 5.067 4.615 -29.525 1.00 84.75 120 THR A N 1
ATOM 942 C CA . THR A 1 120 ? 4.576 3.603 -28.580 1.00 84.75 120 THR A CA 1
ATOM 943 C C . THR A 1 120 ? 4.899 3.998 -27.144 1.00 84.75 120 THR A C 1
ATOM 945 O O . THR A 1 120 ? 4.031 3.900 -26.280 1.00 84.75 120 THR A O 1
ATOM 948 N N . LEU A 1 121 ? 6.101 4.530 -26.898 1.00 86.88 121 LEU A N 1
ATOM 949 C CA . LEU A 1 121 ? 6.529 4.985 -25.579 1.00 86.88 121 LEU A CA 1
ATOM 950 C C . LEU A 1 121 ? 5.664 6.149 -25.080 1.00 86.88 121 LEU A C 1
ATOM 952 O O . LEU A 1 121 ? 5.212 6.118 -23.941 1.00 86.88 121 LEU A O 1
ATOM 956 N N . LEU A 1 122 ? 5.351 7.127 -25.937 1.00 87.25 122 LEU A N 1
ATOM 957 C CA . LEU A 1 122 ? 4.462 8.241 -25.593 1.00 87.25 122 LEU A CA 1
ATOM 958 C C . LEU A 1 122 ? 3.058 7.766 -25.176 1.00 87.25 122 LEU A C 1
ATOM 960 O O . LEU A 1 122 ? 2.495 8.282 -24.212 1.00 87.25 122 LEU A O 1
ATOM 964 N N . ARG A 1 123 ? 2.490 6.764 -25.860 1.00 86.56 123 ARG A N 1
ATOM 965 C CA . ARG A 1 123 ? 1.187 6.186 -25.478 1.00 86.56 123 ARG A CA 1
ATOM 966 C C . ARG A 1 123 ? 1.247 5.485 -24.124 1.00 86.56 123 ARG A C 1
ATOM 968 O O . ARG A 1 123 ? 0.379 5.712 -23.287 1.00 86.56 123 ARG A O 1
ATOM 975 N N . LEU A 1 124 ? 2.290 4.686 -23.888 1.00 87.19 124 LEU A N 1
ATOM 976 C CA . LEU A 1 124 ? 2.508 4.014 -22.603 1.00 87.19 124 LEU A CA 1
ATOM 977 C C . LEU A 1 124 ? 2.698 5.022 -21.460 1.00 87.19 124 LEU A C 1
ATOM 979 O O . LEU A 1 124 ? 2.146 4.823 -20.380 1.00 87.19 124 LEU A O 1
ATOM 983 N N . ILE A 1 125 ? 3.416 6.122 -21.709 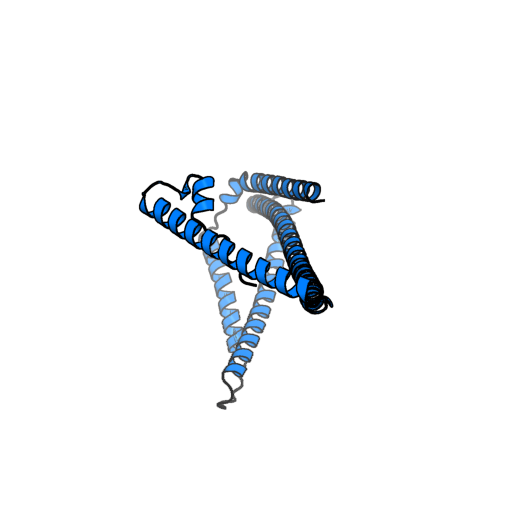1.00 88.94 125 ILE A N 1
ATOM 984 C CA . ILE A 1 125 ? 3.580 7.233 -20.762 1.00 88.94 125 ILE A CA 1
ATOM 985 C C . ILE A 1 125 ? 2.226 7.876 -20.447 1.00 88.94 125 ILE A C 1
ATOM 987 O O . ILE A 1 125 ? 1.881 7.997 -19.277 1.00 88.94 125 ILE A O 1
ATOM 991 N N . ASN A 1 126 ? 1.419 8.200 -21.459 1.00 88.19 126 ASN A N 1
ATOM 992 C CA . ASN A 1 126 ? 0.091 8.779 -21.241 1.00 88.19 126 ASN A CA 1
ATOM 993 C C . ASN A 1 126 ? -0.827 7.830 -20.453 1.00 88.19 126 ASN A C 1
ATOM 995 O O . ASN A 1 126 ? -1.504 8.265 -19.524 1.00 88.19 126 ASN A O 1
ATOM 999 N N . LYS A 1 127 ? -0.827 6.528 -20.776 1.00 87.94 127 LYS A N 1
ATOM 1000 C CA . LYS A 1 127 ? -1.600 5.517 -20.034 1.00 87.94 127 LYS A CA 1
ATOM 1001 C C . LYS A 1 127 ? -1.137 5.436 -18.580 1.00 87.94 127 LYS A C 1
ATOM 1003 O O . LYS A 1 127 ? -1.972 5.459 -17.678 1.00 87.94 127 LYS A O 1
ATOM 1008 N N . ARG A 1 128 ? 0.179 5.389 -18.345 1.00 89.62 128 ARG A N 1
ATOM 1009 C CA . ARG A 1 128 ? 0.761 5.434 -16.998 1.00 89.62 128 ARG A CA 1
ATOM 1010 C C . ARG A 1 128 ? 0.291 6.675 -16.246 1.00 89.62 128 ARG A C 1
ATOM 1012 O O . ARG A 1 128 ? -0.169 6.532 -15.124 1.00 89.62 128 ARG A O 1
ATOM 1019 N N . ASP A 1 129 ? 0.365 7.857 -16.850 1.00 90.38 129 ASP A N 1
ATOM 1020 C CA . ASP A 1 129 ? 0.024 9.117 -16.182 1.00 90.38 129 ASP A CA 1
ATOM 1021 C C . ASP A 1 129 ? -1.469 9.181 -15.815 1.00 90.38 129 ASP A C 1
ATOM 1023 O O . ASP A 1 129 ? -1.820 9.585 -14.706 1.00 90.38 129 ASP A O 1
ATOM 1027 N N . ILE A 1 130 ? -2.355 8.694 -16.690 1.00 90.94 130 ILE A N 1
ATOM 1028 C CA . ILE A 1 130 ? -3.796 8.573 -16.408 1.00 90.94 130 ILE A CA 1
ATOM 1029 C C . ILE A 1 130 ? -4.051 7.587 -15.258 1.00 90.94 130 ILE A C 1
ATOM 1031 O O . ILE A 1 130 ? -4.830 7.887 -14.349 1.00 90.94 130 ILE A O 1
ATOM 1035 N N . LEU A 1 131 ? -3.374 6.434 -15.258 1.00 91.06 131 LEU A N 1
ATOM 1036 C CA . LEU A 1 131 ? -3.473 5.452 -14.175 1.00 91.06 131 LEU A CA 1
ATOM 1037 C C . LEU A 1 131 ? -2.908 5.991 -12.856 1.00 91.06 131 LEU A C 1
ATOM 1039 O O . LEU A 1 131 ? -3.496 5.747 -11.807 1.00 91.06 131 LEU A O 1
ATOM 1043 N N . SER A 1 132 ? -1.814 6.755 -12.892 1.00 92.81 132 SER A N 1
ATOM 1044 C CA . SER A 1 132 ? -1.254 7.423 -11.716 1.00 92.81 132 SER A CA 1
ATOM 1045 C C . SER A 1 132 ? -2.234 8.441 -11.135 1.00 92.81 132 SER A C 1
ATOM 1047 O O . SER A 1 132 ? -2.444 8.447 -9.928 1.00 92.81 132 SER A O 1
ATOM 1049 N N . LEU A 1 133 ? -2.906 9.242 -11.969 1.00 90.88 133 LEU A N 1
ATOM 1050 C CA . LEU A 1 133 ? -3.957 10.156 -11.504 1.00 90.88 133 LEU A CA 1
ATOM 1051 C C . LEU A 1 133 ? -5.142 9.408 -10.877 1.00 90.88 133 LEU A C 1
ATOM 1053 O O . LEU A 1 133 ? -5.639 9.805 -9.822 1.00 90.88 133 LEU A O 1
ATOM 1057 N N . ALA A 1 134 ? -5.582 8.309 -11.495 1.00 90.62 134 ALA A N 1
ATOM 1058 C CA . ALA A 1 134 ? -6.638 7.472 -10.934 1.00 90.62 134 ALA A CA 1
ATOM 1059 C C . ALA A 1 134 ? -6.218 6.868 -9.582 1.00 90.62 134 ALA A C 1
ATOM 1061 O O . ALA A 1 134 ? -6.996 6.897 -8.628 1.00 90.62 134 ALA A O 1
ATOM 1062 N N . TYR A 1 135 ? -4.977 6.388 -9.479 1.00 92.44 135 TYR A N 1
ATOM 1063 C CA . TYR A 1 135 ? -4.410 5.847 -8.247 1.00 92.44 135 TYR A CA 1
ATOM 1064 C C . TYR A 1 135 ? -4.344 6.895 -7.131 1.00 92.44 135 TYR A C 1
ATOM 1066 O O . TYR A 1 135 ? -4.784 6.611 -6.021 1.00 92.44 135 TYR A O 1
ATOM 1074 N N . GLU A 1 136 ? -3.881 8.115 -7.410 1.00 92.12 136 GLU A N 1
ATOM 1075 C CA . GLU A 1 136 ? -3.848 9.199 -6.417 1.00 92.12 136 GLU A CA 1
ATOM 1076 C C . GLU A 1 136 ? -5.256 9.563 -5.917 1.00 92.12 136 GLU A C 1
ATOM 1078 O O . GLU A 1 136 ? -5.485 9.739 -4.717 1.00 92.12 136 GLU A O 1
ATOM 1083 N N . ASN A 1 137 ? -6.252 9.583 -6.802 1.00 90.25 137 ASN A N 1
ATOM 1084 C CA . ASN A 1 137 ? -7.647 9.780 -6.403 1.00 90.25 137 ASN A CA 1
ATOM 1085 C C . ASN A 1 137 ? -8.167 8.626 -5.515 1.00 90.25 137 ASN A C 1
ATOM 1087 O O . ASN A 1 137 ? -8.866 8.849 -4.524 1.00 90.25 137 ASN A O 1
ATOM 1091 N N . MET A 1 138 ? -7.798 7.377 -5.803 1.00 90.25 138 MET A N 1
ATOM 1092 C CA . MET A 1 138 ? -8.139 6.240 -4.936 1.00 90.25 138 MET A CA 1
ATOM 1093 C C . MET A 1 138 ? -7.391 6.294 -3.595 1.00 90.25 138 MET A C 1
ATOM 1095 O O . MET A 1 138 ? -7.961 6.007 -2.544 1.00 90.25 138 MET A O 1
ATOM 1099 N N . LEU A 1 139 ? -6.132 6.722 -3.588 1.00 93.31 139 LEU A N 1
ATOM 1100 C CA . LEU A 1 139 ? -5.338 6.859 -2.372 1.00 93.31 139 LEU A CA 1
ATOM 1101 C C . LEU A 1 139 ? -5.880 7.975 -1.467 1.00 93.31 139 LEU A C 1
ATOM 1103 O O . LEU A 1 139 ? -5.963 7.813 -0.247 1.00 93.31 139 LEU A O 1
ATOM 1107 N N . THR A 1 140 ? -6.303 9.098 -2.043 1.00 90.94 140 THR A N 1
ATOM 1108 C CA . THR A 1 140 ? -6.918 10.209 -1.297 1.00 90.94 140 THR A CA 1
ATOM 1109 C C . THR A 1 140 ? -8.271 9.805 -0.696 1.00 90.94 140 THR A C 1
ATOM 1111 O O . THR A 1 140 ? -8.528 10.060 0.485 1.00 90.94 140 THR A O 1
ATOM 1114 N N . THR A 1 141 ? -9.126 9.089 -1.434 1.00 89.06 141 THR A N 1
ATOM 1115 C CA . THR A 1 141 ? -10.371 8.528 -0.865 1.00 89.06 141 THR A CA 1
ATOM 1116 C C . THR A 1 141 ? -10.090 7.504 0.237 1.00 89.06 141 THR A C 1
ATOM 1118 O O . THR A 1 141 ? -10.711 7.551 1.299 1.00 89.06 141 THR A O 1
ATOM 1121 N N . HIS A 1 142 ? -9.103 6.629 0.049 1.00 92.25 142 HIS A N 1
ATOM 1122 C CA . HIS A 1 142 ? -8.719 5.635 1.048 1.00 92.25 142 HIS A CA 1
ATOM 1123 C C . HIS A 1 142 ? -8.191 6.279 2.341 1.00 92.25 142 HIS A C 1
ATOM 1125 O O . HIS A 1 142 ? -8.662 5.976 3.438 1.00 92.25 142 HIS A O 1
ATOM 1131 N N . THR A 1 143 ? -7.258 7.225 2.232 1.00 94.06 143 THR A N 1
ATOM 1132 C CA . THR A 1 143 ? -6.684 7.936 3.389 1.00 94.06 143 THR A CA 1
ATOM 1133 C C . THR A 1 143 ? -7.724 8.777 4.130 1.00 94.06 143 THR A C 1
ATOM 1135 O O . THR A 1 143 ? -7.735 8.808 5.364 1.00 94.06 143 THR A O 1
ATOM 1138 N N . THR A 1 144 ? -8.651 9.422 3.415 1.00 91.62 144 THR A N 1
ATOM 1139 C CA . THR A 1 144 ? -9.762 10.146 4.050 1.00 91.62 144 THR A CA 1
ATOM 1140 C C . THR A 1 144 ? -10.746 9.207 4.746 1.00 91.62 144 THR A C 1
ATOM 1142 O O . THR A 1 144 ? -11.217 9.545 5.834 1.00 91.62 144 THR A O 1
ATOM 1145 N N . CYS A 1 145 ? -11.022 8.028 4.181 1.00 91.94 145 CYS A N 1
ATOM 1146 C CA . CYS A 1 145 ? -11.824 6.984 4.820 1.00 91.94 145 CYS A CA 1
ATOM 1147 C C . CYS A 1 145 ? -11.170 6.488 6.118 1.00 91.94 145 CYS A C 1
ATOM 1149 O O . CYS A 1 145 ? -11.810 6.511 7.169 1.00 91.94 145 CYS A O 1
ATOM 1151 N N . LEU A 1 146 ? -9.874 6.159 6.085 1.00 96.31 146 LEU A N 1
ATOM 1152 C CA . LEU A 1 146 ? -9.119 5.756 7.277 1.00 96.31 146 LEU A CA 1
ATOM 1153 C C . LEU A 1 146 ? -9.130 6.832 8.366 1.00 96.31 146 LEU A C 1
ATOM 1155 O O . LEU A 1 146 ? -9.353 6.530 9.537 1.00 96.31 146 LEU A O 1
ATOM 1159 N N . ARG A 1 147 ? -8.956 8.105 7.994 1.00 95.38 147 ARG A N 1
ATOM 1160 C CA . ARG A 1 147 ? -9.038 9.218 8.949 1.00 95.38 147 ARG A CA 1
ATOM 1161 C C . ARG A 1 147 ? -10.425 9.323 9.586 1.00 95.38 147 ARG A C 1
ATOM 1163 O O . ARG A 1 147 ? -10.522 9.579 10.784 1.00 95.38 147 ARG A O 1
ATOM 1170 N N . LYS A 1 148 ? -11.494 9.120 8.805 1.00 92.62 148 LYS A N 1
ATOM 1171 C CA . LYS A 1 148 ? -12.875 9.103 9.313 1.00 92.62 148 LYS A CA 1
ATOM 1172 C C . LYS A 1 148 ? -13.087 7.934 10.276 1.00 92.62 148 LYS A C 1
ATOM 1174 O O . LYS A 1 148 ? -13.603 8.167 11.366 1.00 92.62 148 LYS A O 1
ATOM 1179 N N . LEU A 1 149 ? -12.640 6.731 9.917 1.00 95.75 149 LEU A N 1
ATOM 1180 C CA . LEU A 1 149 ? -12.724 5.546 10.772 1.00 95.75 149 LEU A CA 1
ATOM 1181 C C . LEU A 1 149 ? -12.001 5.774 12.104 1.00 95.75 149 LEU A C 1
ATOM 1183 O O . LEU A 1 149 ? -12.621 5.655 13.154 1.00 95.75 149 LEU A O 1
ATOM 1187 N N . SER A 1 150 ? -10.749 6.231 12.061 1.00 96.31 150 SER A N 1
ATOM 1188 C CA . SER A 1 150 ? -9.977 6.549 13.267 1.00 96.31 150 SER A CA 1
ATOM 1189 C C . SER A 1 150 ? -10.663 7.619 14.129 1.00 96.31 150 SER A C 1
ATOM 1191 O O . SER A 1 150 ? -10.758 7.476 15.347 1.00 96.31 150 SER A O 1
ATOM 1193 N N . SER A 1 151 ? -11.224 8.671 13.520 1.00 95.94 151 SER A N 1
ATOM 1194 C CA . SER A 1 151 ? -11.975 9.686 14.275 1.00 95.94 151 SER A CA 1
ATOM 1195 C C . SER A 1 151 ? -13.253 9.130 14.918 1.00 95.94 151 SER A C 1
ATOM 1197 O O . SER A 1 151 ? -13.588 9.503 16.044 1.00 95.94 151 SER A O 1
ATOM 1199 N N . ALA A 1 152 ? -13.940 8.211 14.234 1.00 95.38 152 ALA A N 1
ATOM 1200 C CA . ALA A 1 152 ? -15.129 7.548 14.750 1.00 95.38 152 ALA A CA 1
ATOM 1201 C C . ALA A 1 152 ? -14.774 6.615 15.916 1.00 95.38 152 ALA A C 1
ATOM 1203 O O . ALA A 1 152 ? -15.451 6.655 16.941 1.00 95.38 152 ALA A O 1
ATOM 1204 N N . GLU A 1 153 ? -13.681 5.857 15.818 1.00 96.25 153 GLU A N 1
ATOM 1205 C CA . GLU A 1 153 ? -13.165 5.012 16.902 1.00 96.25 153 GLU A CA 1
ATOM 1206 C C . GLU A 1 153 ? -12.833 5.829 18.152 1.00 96.25 153 GLU A C 1
ATOM 1208 O O . GLU A 1 153 ? -13.273 5.485 19.250 1.00 96.25 153 GLU A O 1
ATOM 1213 N N . VAL A 1 154 ? -12.133 6.957 17.995 1.00 97.25 154 VAL A N 1
ATOM 1214 C CA . VAL A 1 154 ? -11.831 7.863 19.113 1.00 97.25 154 VAL A CA 1
ATOM 1215 C C . VAL A 1 154 ? -13.118 8.389 19.753 1.00 97.25 154 VAL A C 1
ATOM 1217 O O . VAL A 1 154 ? -13.248 8.362 20.979 1.00 97.25 154 VAL A O 1
ATOM 1220 N N . SER A 1 155 ? -14.095 8.813 18.944 1.00 95.69 155 SER A N 1
ATOM 1221 C CA . SER A 1 155 ? -15.389 9.277 19.459 1.00 95.69 155 SER A CA 1
ATOM 1222 C C . SER A 1 155 ? -16.163 8.169 20.181 1.00 95.69 155 SER A C 1
ATOM 1224 O O . SER A 1 155 ? -16.774 8.421 21.216 1.00 95.69 155 SER A O 1
ATOM 1226 N N . ASN A 1 156 ? -16.081 6.925 19.700 1.00 95.69 156 ASN A N 1
ATOM 1227 C CA . ASN A 1 156 ? -16.720 5.776 20.328 1.00 95.69 156 ASN A CA 1
ATOM 1228 C C . ASN A 1 156 ? -16.092 5.474 21.694 1.00 95.69 156 ASN A C 1
ATOM 1230 O O . ASN A 1 156 ? -16.804 5.324 22.681 1.00 95.69 156 ASN A O 1
ATOM 1234 N N . ILE A 1 157 ? -14.758 5.478 21.785 1.00 96.19 157 ILE A N 1
ATOM 1235 C CA . ILE A 1 157 ? -14.043 5.320 23.060 1.00 96.19 157 ILE A CA 1
ATOM 1236 C C . ILE A 1 157 ? -14.454 6.421 24.047 1.00 96.19 157 ILE A C 1
ATOM 1238 O O . ILE A 1 157 ? -14.672 6.144 25.228 1.00 96.19 157 ILE A O 1
ATOM 1242 N N . GLN A 1 158 ? -14.583 7.665 23.579 1.00 96.75 158 GLN A N 1
ATOM 1243 C CA . GLN A 1 158 ? -15.027 8.776 24.417 1.00 96.75 158 GLN A CA 1
ATOM 1244 C C . GLN A 1 158 ? -16.475 8.593 24.898 1.00 96.75 158 GLN A C 1
ATOM 1246 O O . GLN A 1 158 ? -16.739 8.763 26.088 1.00 96.75 158 GLN A O 1
ATOM 1251 N N . ASN A 1 159 ? -17.388 8.185 24.016 1.00 96.00 159 ASN A N 1
ATOM 1252 C CA . ASN A 1 159 ? -18.783 7.909 24.366 1.00 96.00 159 ASN A CA 1
ATOM 1253 C C . ASN A 1 159 ? -18.903 6.743 25.355 1.00 96.00 159 ASN A C 1
ATOM 1255 O O . ASN A 1 159 ? -19.681 6.823 26.299 1.00 96.00 159 ASN A O 1
ATOM 1259 N N . ILE A 1 160 ? -18.106 5.681 25.195 1.00 95.69 160 ILE A N 1
ATOM 1260 C CA . ILE A 1 160 ? -18.070 4.556 26.141 1.00 95.69 160 ILE A CA 1
ATOM 1261 C C . ILE A 1 160 ? -17.651 5.043 27.531 1.00 95.69 160 ILE A C 1
ATOM 1263 O O . ILE A 1 160 ? -18.295 4.682 28.514 1.00 95.69 160 ILE A O 1
ATOM 1267 N N . LYS A 1 161 ? -16.626 5.900 27.629 1.00 96.38 161 LYS A N 1
ATOM 1268 C CA . LYS A 1 161 ? -16.209 6.490 28.913 1.00 96.38 161 LYS A CA 1
ATOM 1269 C C . LYS A 1 161 ? -17.315 7.341 29.539 1.00 96.38 161 LYS A C 1
ATOM 1271 O O . LYS A 1 161 ? -17.608 7.175 30.716 1.00 96.38 161 LYS A O 1
ATOM 1276 N N . GLN A 1 162 ? -17.972 8.192 28.752 1.00 96.62 162 GLN A N 1
ATOM 1277 C CA . GLN A 1 162 ? -19.096 9.002 29.233 1.00 96.62 162 GLN A CA 1
ATOM 1278 C C . GLN A 1 162 ? -20.270 8.133 29.697 1.00 96.62 162 GLN A C 1
ATOM 1280 O O . GLN A 1 162 ? -20.833 8.375 30.760 1.00 96.62 162 GLN A O 1
ATOM 1285 N N . ASN A 1 163 ? -20.605 7.080 28.952 1.00 94.88 163 ASN A N 1
ATOM 1286 C CA . ASN A 1 163 ? -21.640 6.131 29.344 1.00 94.88 163 ASN A CA 1
ATOM 1287 C C . ASN A 1 163 ? -21.272 5.416 30.650 1.00 94.88 163 ASN A C 1
ATOM 1289 O O . ASN A 1 163 ? -22.125 5.274 31.519 1.00 94.88 163 ASN A O 1
ATOM 1293 N N . GLN A 1 164 ? -20.009 5.022 30.836 1.00 95.75 164 GLN A N 1
ATOM 1294 C CA . GLN A 1 164 ? -19.537 4.450 32.100 1.00 95.75 164 GLN A CA 1
ATOM 1295 C C . GLN A 1 164 ? -19.676 5.440 33.266 1.00 95.75 164 GLN A C 1
ATOM 1297 O O . GLN A 1 164 ? -20.156 5.057 34.330 1.00 95.75 164 GLN A O 1
ATOM 1302 N N . GLU A 1 165 ? -19.309 6.709 33.077 1.00 96.31 165 GLU A N 1
ATOM 1303 C CA . GLU A 1 165 ? -19.463 7.761 34.094 1.00 96.31 165 GLU A CA 1
ATOM 1304 C C . GLU A 1 165 ? -20.937 8.016 34.448 1.00 96.31 165 GLU A C 1
ATOM 1306 O O . GLU A 1 165 ? -21.284 8.148 35.624 1.00 96.31 165 GLU A O 1
ATOM 1311 N N . LEU A 1 166 ? -21.821 8.039 33.446 1.00 96.25 166 LEU A N 1
ATOM 1312 C CA . LEU A 1 166 ? -23.265 8.178 33.638 1.00 96.25 166 LEU A CA 1
ATOM 1313 C C . LEU A 1 166 ? -23.866 6.965 34.355 1.00 96.25 166 LEU A C 1
ATOM 1315 O O . LEU A 1 166 ? -24.660 7.131 35.273 1.00 96.25 166 LEU A O 1
ATOM 1319 N N . VAL A 1 167 ? -23.456 5.745 34.007 1.00 94.94 167 VAL A N 1
ATOM 1320 C CA . VAL A 1 167 ? -23.894 4.533 34.717 1.00 94.94 167 VAL A CA 1
ATOM 1321 C C . VAL A 1 167 ? -23.405 4.555 36.166 1.00 94.94 167 VAL A C 1
ATOM 1323 O O . VAL A 1 167 ? -24.172 4.250 37.075 1.00 94.94 167 VAL A O 1
ATOM 1326 N N . GLN A 1 168 ? -22.167 4.986 36.422 1.00 93.25 168 GLN A N 1
ATOM 1327 C CA . GLN A 1 168 ? -21.667 5.151 37.789 1.00 93.25 168 GLN A CA 1
ATOM 1328 C C . GLN A 1 168 ? -22.447 6.210 38.577 1.00 93.25 168 GLN A C 1
ATOM 1330 O O . GLN A 1 168 ? -22.685 6.024 39.771 1.00 93.25 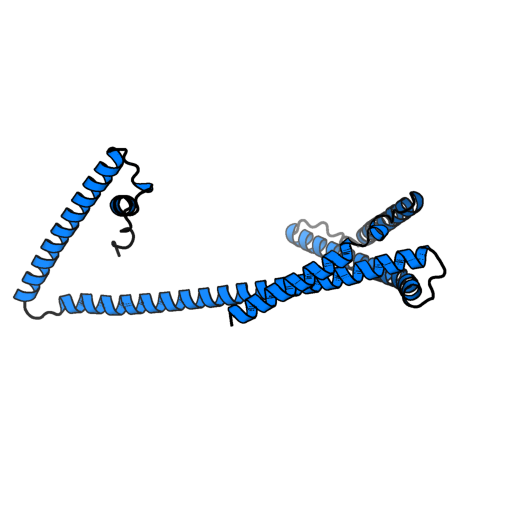168 GLN A O 1
ATOM 1335 N N . SER A 1 169 ? -22.840 7.323 37.951 1.00 92.38 169 SER A N 1
ATOM 1336 C CA . SER A 1 169 ? -23.639 8.352 38.623 1.00 92.38 169 SER A CA 1
ATOM 1337 C C . SER A 1 169 ? -25.067 7.875 38.900 1.00 92.38 169 SER A C 1
ATOM 1339 O O . SER A 1 169 ? -25.561 8.082 40.007 1.00 92.38 169 SER A O 1
ATOM 1341 N N . LEU A 1 170 ? -25.688 7.142 37.971 1.00 92.25 170 LEU A N 1
ATOM 1342 C CA . LEU A 1 170 ? -26.981 6.488 38.182 1.00 92.25 170 LEU A CA 1
ATOM 1343 C C . LEU A 1 170 ? -26.923 5.444 39.298 1.00 92.25 170 LEU A C 1
ATOM 1345 O O . LEU A 1 170 ? -27.798 5.430 40.160 1.00 92.25 170 LEU A O 1
ATOM 1349 N N . LEU A 1 171 ? -25.883 4.608 39.343 1.00 90.31 171 LEU A N 1
ATOM 1350 C CA . LEU A 1 171 ? -25.693 3.650 40.435 1.00 90.31 171 LEU A CA 1
ATOM 1351 C C . LEU A 1 171 ? -25.544 4.356 41.786 1.00 90.31 171 LEU A C 1
ATOM 1353 O O . LEU A 1 171 ? -26.125 3.913 42.771 1.00 90.31 171 LEU A O 1
ATOM 1357 N N . LYS A 1 172 ? -24.833 5.490 41.847 1.00 90.12 172 LYS A N 1
ATOM 1358 C CA . LYS A 1 172 ? -24.745 6.301 43.073 1.00 90.12 172 LYS A CA 1
ATOM 1359 C C . LYS A 1 172 ? -26.111 6.851 43.490 1.00 90.12 172 LYS A C 1
ATOM 1361 O O . LYS A 1 172 ? -26.487 6.690 44.647 1.00 90.12 172 LYS A O 1
ATOM 1366 N N . LEU A 1 173 ? -26.868 7.439 42.563 1.00 88.06 173 LEU A N 1
ATOM 1367 C CA . LEU A 1 173 ? -28.199 7.990 42.849 1.00 88.06 173 LEU A CA 1
ATOM 1368 C C . LEU A 1 173 ? -29.193 6.903 43.288 1.00 88.06 173 LEU A C 1
ATOM 1370 O O . LEU A 1 173 ? -29.845 7.039 44.320 1.00 88.06 173 LEU A O 1
ATOM 1374 N N . THR A 1 174 ? -29.246 5.777 42.581 1.00 80.69 174 THR A N 1
ATOM 1375 C CA . THR A 1 174 ? -30.112 4.643 42.949 1.00 80.69 174 THR A CA 1
ATOM 1376 C C . THR A 1 174 ? -29.664 3.958 44.242 1.00 80.69 174 THR A C 1
ATOM 1378 O O . THR A 1 174 ? -30.501 3.511 45.023 1.00 80.69 174 THR A O 1
ATOM 1381 N N . SER A 1 175 ? -28.360 3.915 44.540 1.00 74.38 175 SER A N 1
ATOM 1382 C CA . SER A 1 175 ? -27.875 3.437 45.842 1.00 74.38 175 SER A CA 1
ATOM 1383 C C . SER A 1 175 ? -28.309 4.350 46.993 1.00 74.38 175 SER A C 1
ATOM 1385 O O . SER A 1 175 ? -28.672 3.841 48.051 1.00 74.38 175 SER A O 1
ATOM 1387 N N . SER A 1 176 ? -28.365 5.673 46.777 1.00 61.78 176 SER A N 1
ATOM 1388 C CA . SER A 1 176 ? -28.907 6.607 47.772 1.00 61.78 176 SER A CA 1
ATOM 1389 C C . SER A 1 176 ? -30.427 6.493 47.944 1.00 61.78 176 SER A C 1
ATOM 1391 O O . SER A 1 176 ? -30.951 6.709 49.033 1.00 61.78 176 SER A O 1
ATOM 1393 N N . GLU A 1 177 ? -31.146 6.082 46.901 1.00 61.47 177 GLU A N 1
ATOM 1394 C CA . GLU A 1 177 ? -32.581 5.799 46.983 1.00 61.47 177 GLU A CA 1
ATOM 1395 C C . GLU A 1 177 ? -32.861 4.493 47.749 1.00 61.47 177 GLU A C 1
ATOM 1397 O O . GLU A 1 177 ? -33.752 4.456 48.595 1.00 61.47 177 GLU A O 1
ATOM 1402 N N . LYS A 1 178 ? -32.030 3.451 47.572 1.00 59.31 178 LYS A N 1
ATOM 1403 C CA . LYS A 1 178 ? -32.079 2.236 48.412 1.00 59.31 178 LYS A CA 1
ATOM 1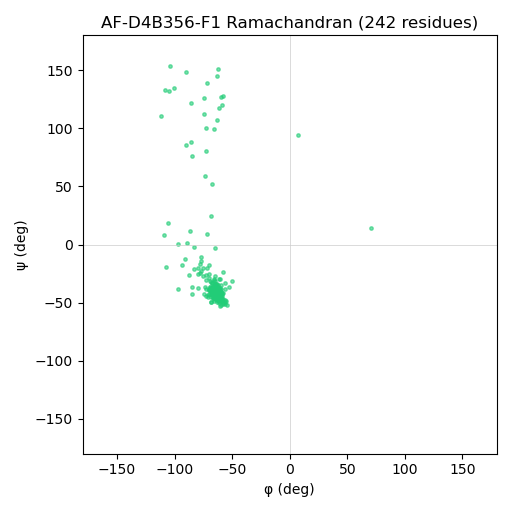404 C C . LYS A 1 178 ? -31.834 2.542 49.897 1.00 59.31 178 LYS A C 1
ATOM 1406 O O . LYS A 1 178 ? -32.457 1.905 50.739 1.00 59.31 178 LYS A O 1
ATOM 1411 N N . SER A 1 179 ? -30.975 3.513 50.230 1.00 55.44 179 SER A N 1
ATOM 1412 C CA . SER A 1 179 ? -30.827 3.974 51.622 1.00 55.44 179 SER A CA 1
ATOM 1413 C C . SER A 1 179 ? -32.010 4.812 52.116 1.00 55.44 179 SER A C 1
ATOM 1415 O O . SER A 1 179 ? -32.344 4.733 53.293 1.00 55.44 179 SER A O 1
ATOM 1417 N N . ALA A 1 180 ? -32.694 5.562 51.245 1.00 53.62 180 ALA A N 1
ATOM 1418 C CA . ALA A 1 180 ? -33.912 6.288 51.623 1.00 53.62 180 ALA A CA 1
ATOM 1419 C C . ALA A 1 180 ? -35.068 5.332 51.991 1.00 53.62 180 ALA A C 1
ATOM 1421 O O . ALA A 1 180 ? -35.856 5.631 52.885 1.00 53.62 180 ALA A O 1
ATOM 1422 N N . ASP A 1 181 ? -35.115 4.145 51.377 1.00 55.44 181 ASP A N 1
ATOM 1423 C CA . ASP A 1 181 ? -36.011 3.038 51.755 1.00 55.44 181 ASP A CA 1
ATOM 1424 C C . ASP A 1 181 ? -35.764 2.546 53.206 1.00 55.44 181 ASP A C 1
ATOM 1426 O O . ASP A 1 181 ? -36.686 2.099 53.894 1.00 55.44 181 ASP A O 1
ATOM 1430 N N . GLU A 1 182 ? -34.526 2.652 53.708 1.00 58.25 182 GLU A N 1
ATOM 1431 C CA . GLU A 1 182 ? -34.159 2.330 55.097 1.00 58.25 182 GLU A CA 1
ATOM 1432 C C . GLU A 1 182 ? -34.428 3.492 56.070 1.00 58.25 182 GLU A C 1
ATOM 1434 O O . GLU A 1 182 ? -34.594 3.266 57.273 1.00 58.25 182 GLU A O 1
ATOM 1439 N N . GLU A 1 183 ? -34.532 4.723 55.569 1.00 55.91 183 GLU A N 1
ATOM 1440 C CA . GLU A 1 183 ? -34.652 5.957 56.357 1.00 55.91 183 GLU A CA 1
ATOM 1441 C C . GLU A 1 183 ? -36.107 6.348 56.682 1.00 55.91 183 GLU A C 1
ATOM 1443 O O . GLU A 1 183 ? -36.345 7.334 57.376 1.00 55.91 183 GLU A O 1
ATOM 1448 N N . ILE A 1 184 ? -37.099 5.553 56.255 1.00 59.50 184 ILE A N 1
ATOM 1449 C CA . ILE A 1 184 ? -38.512 5.761 56.617 1.00 59.50 184 ILE A CA 1
ATOM 1450 C C . ILE A 1 184 ? -38.667 5.639 58.152 1.00 59.50 184 ILE A C 1
ATOM 1452 O O . ILE A 1 184 ? -38.395 4.566 58.707 1.00 59.50 184 ILE A O 1
ATOM 1456 N N . PRO A 1 185 ? -39.080 6.703 58.869 1.00 60.31 185 PRO A N 1
ATOM 1457 C CA . PRO A 1 185 ? -39.136 6.698 60.333 1.00 60.31 185 PRO A CA 1
ATOM 1458 C C . PRO A 1 185 ? -40.346 5.930 60.891 1.00 60.31 185 PRO A C 1
ATOM 1460 O O . PRO A 1 185 ? -40.284 5.457 62.025 1.00 60.31 185 PRO A O 1
ATOM 1463 N N . ASP A 1 186 ? -41.412 5.760 60.101 1.00 66.94 186 ASP A N 1
ATOM 1464 C CA . ASP A 1 186 ? -42.624 5.044 60.510 1.00 66.94 186 ASP A CA 1
ATOM 1465 C C . ASP A 1 186 ? -42.508 3.529 60.286 1.00 66.94 186 ASP A C 1
ATOM 1467 O O . ASP A 1 186 ? -42.309 3.041 59.169 1.00 66.94 186 ASP A O 1
ATOM 1471 N N . LEU A 1 187 ? -42.669 2.776 61.378 1.00 70.62 187 LEU A N 1
ATOM 1472 C CA . LEU A 1 187 ? -42.561 1.315 61.410 1.00 70.62 187 LEU A CA 1
ATOM 1473 C C . LEU A 1 187 ? -43.682 0.631 60.603 1.00 70.62 187 LEU A C 1
ATOM 1475 O O . LEU A 1 187 ? -43.424 -0.358 59.922 1.00 70.62 187 LEU A O 1
ATOM 1479 N N . GLU A 1 188 ? -44.896 1.194 60.620 1.00 73.38 188 GLU A N 1
ATOM 1480 C CA . GLU A 1 188 ? -46.059 0.674 59.879 1.00 73.38 188 GLU A CA 1
ATOM 1481 C C . GLU A 1 188 ? -45.850 0.752 58.358 1.00 73.38 188 GLU A C 1
ATOM 1483 O O . GLU A 1 188 ? -46.100 -0.218 57.643 1.00 73.38 188 GLU A O 1
ATOM 1488 N N . LEU A 1 189 ? -45.290 1.863 57.860 1.00 71.50 189 LEU A N 1
ATOM 1489 C CA . LEU A 1 189 ? -44.993 2.039 56.434 1.00 71.50 189 LEU A CA 1
ATOM 1490 C C . LEU A 1 189 ? -43.884 1.091 55.952 1.00 71.50 189 LEU A C 1
ATOM 1492 O O . LEU A 1 189 ? -43.927 0.613 54.820 1.00 71.50 189 LEU A O 1
ATOM 1496 N N . LYS A 1 190 ? -42.909 0.764 56.811 1.00 72.69 190 LYS A N 1
ATOM 1497 C CA . LYS A 1 190 ? -41.869 -0.236 56.510 1.00 72.69 190 LYS A CA 1
ATOM 1498 C C . LYS A 1 190 ? -42.428 -1.652 56.417 1.00 72.69 190 LYS A C 1
ATOM 1500 O O . LYS A 1 190 ? -42.013 -2.415 55.543 1.00 72.69 190 LYS A O 1
ATOM 1505 N N . GLU A 1 191 ? -43.347 -2.022 57.303 1.00 77.94 191 GLU A N 1
ATOM 1506 C CA . GLU A 1 191 ? -44.013 -3.326 57.249 1.00 77.94 191 GLU A CA 1
ATOM 1507 C C . GLU A 1 191 ? -44.898 -3.447 56.001 1.00 77.94 191 GLU A C 1
ATOM 1509 O O . GLU A 1 191 ? -44.822 -4.459 55.297 1.00 77.94 191 GLU A O 1
ATOM 1514 N N . GLU A 1 192 ? -45.644 -2.394 55.653 1.00 79.56 192 GLU A N 1
ATOM 1515 C CA . GLU A 1 192 ? -46.456 -2.353 54.434 1.00 79.56 192 GLU A CA 1
ATOM 1516 C C . GLU A 1 192 ? -45.583 -2.453 53.171 1.00 79.56 192 GLU A C 1
ATOM 1518 O O . GLU A 1 192 ? -45.836 -3.293 52.304 1.00 79.56 192 GLU A O 1
ATOM 1523 N N . LEU A 1 193 ? -44.480 -1.702 53.103 1.00 78.12 193 LEU A N 1
ATOM 1524 C CA . LEU A 1 193 ? -43.543 -1.725 51.977 1.00 78.12 193 LEU A CA 1
ATOM 1525 C C . LEU A 1 193 ? -42.847 -3.087 51.820 1.00 78.12 193 LEU A C 1
ATOM 1527 O O . LEU A 1 193 ? -42.716 -3.596 50.704 1.00 78.12 193 LEU A O 1
ATOM 1531 N N . ASN A 1 194 ? -42.455 -3.730 52.922 1.00 79.06 194 ASN A N 1
ATOM 1532 C CA . ASN A 1 194 ? -41.898 -5.084 52.895 1.00 79.06 194 ASN A CA 1
ATOM 1533 C C . ASN A 1 194 ? -42.936 -6.131 52.469 1.00 79.06 194 ASN A C 1
ATOM 1535 O O . ASN A 1 194 ? -42.609 -7.044 51.702 1.00 79.06 194 ASN A O 1
ATOM 1539 N N . SER A 1 195 ? -44.189 -5.986 52.909 1.00 84.06 195 SER A N 1
ATOM 1540 C CA . SER A 1 195 ? -45.280 -6.866 52.488 1.00 84.06 195 SER A CA 1
ATOM 1541 C C . SER A 1 195 ? -45.530 -6.750 50.979 1.00 84.06 195 SER A C 1
ATOM 1543 O O . SER A 1 195 ? -45.517 -7.770 50.283 1.00 84.06 195 SER A O 1
ATOM 1545 N N . LEU A 1 196 ? -45.582 -5.525 50.444 1.00 84.56 196 LEU A N 1
ATOM 1546 C CA . LEU A 1 196 ? -45.748 -5.244 49.017 1.00 84.56 196 LEU A CA 1
ATOM 1547 C C . LEU A 1 196 ? -44.557 -5.737 48.188 1.00 84.56 196 LEU A C 1
ATOM 1549 O O . LEU A 1 196 ? -44.753 -6.335 47.129 1.00 84.56 196 LEU A O 1
ATOM 1553 N N . LYS A 1 197 ? -43.318 -5.570 48.672 1.00 81.38 197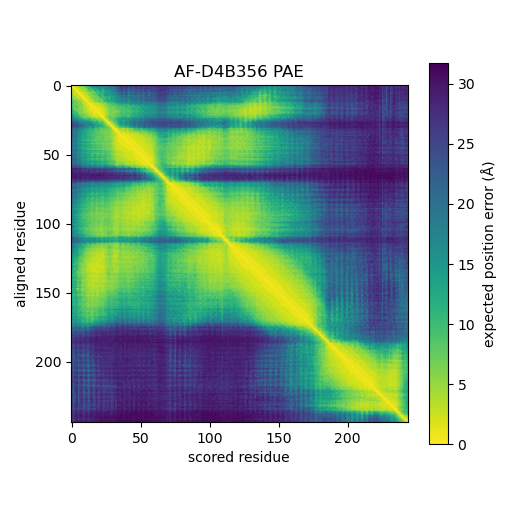 LYS A N 1
ATOM 1554 C CA . LYS A 1 197 ? -42.120 -6.145 48.031 1.00 81.38 197 LYS A CA 1
ATOM 1555 C C . LYS A 1 197 ? -42.197 -7.666 47.957 1.00 81.38 197 LYS A C 1
ATOM 1557 O O . LYS A 1 197 ? -41.877 -8.251 46.920 1.00 81.38 197 LYS A O 1
ATOM 1562 N N . SER A 1 198 ? -42.635 -8.317 49.034 1.00 84.00 198 SER A N 1
ATOM 1563 C CA . SER A 1 198 ? -42.783 -9.772 49.064 1.00 84.00 198 SER A CA 1
ATOM 1564 C C . SER A 1 198 ? -43.882 -10.256 48.108 1.00 84.00 198 SER A C 1
ATOM 1566 O O . SER A 1 198 ? -43.672 -11.228 47.380 1.00 84.00 198 SER A O 1
ATOM 1568 N N . GLU A 1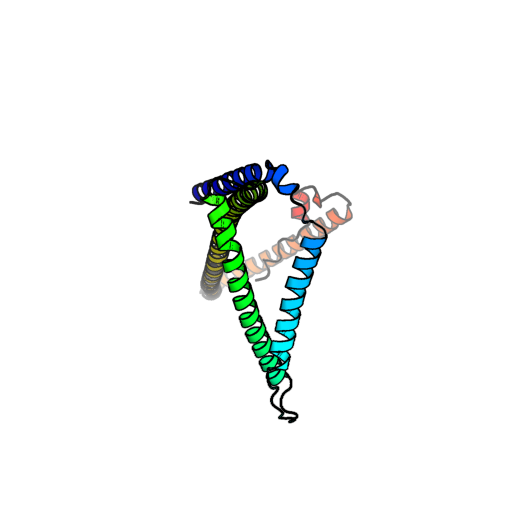 199 ? -45.004 -9.537 48.027 1.00 89.88 199 GLU A N 1
ATOM 1569 C CA . GLU A 1 199 ? -46.106 -9.842 47.115 1.00 89.88 199 GLU A CA 1
ATOM 1570 C C . GLU A 1 199 ? -45.688 -9.636 45.653 1.00 89.88 199 GLU A C 1
ATOM 1572 O O . GLU A 1 199 ? -45.949 -10.486 44.800 1.00 89.88 199 GLU A O 1
ATOM 1577 N N . ASN A 1 200 ? -44.962 -8.557 45.355 1.00 85.50 200 ASN A N 1
ATOM 1578 C CA . ASN A 1 200 ? -44.457 -8.286 44.014 1.00 85.50 200 ASN A CA 1
ATOM 1579 C C . ASN A 1 200 ? -43.413 -9.330 43.585 1.00 85.50 200 ASN A C 1
ATOM 1581 O O . ASN A 1 200 ? -43.463 -9.841 42.468 1.00 85.50 200 ASN A O 1
ATOM 1585 N N . LYS A 1 201 ? -42.534 -9.766 44.499 1.00 87.38 201 LYS A N 1
ATOM 1586 C CA . LYS A 1 201 ? -41.601 -10.876 44.242 1.00 87.38 201 LYS A CA 1
ATOM 1587 C C . LYS A 1 201 ? -42.338 -12.185 43.951 1.00 87.38 201 LYS A C 1
ATOM 1589 O O . LYS A 1 201 ? -41.944 -12.922 43.047 1.00 87.38 201 LYS A O 1
ATOM 1594 N N . GLN A 1 202 ? -43.422 -12.470 44.675 1.00 89.12 202 GLN A N 1
ATOM 1595 C CA . GLN A 1 202 ? -44.270 -13.631 44.393 1.00 89.12 202 GLN A CA 1
ATOM 1596 C C . GLN A 1 202 ? -44.952 -13.515 43.024 1.00 89.12 202 GLN A C 1
ATOM 1598 O O . GLN A 1 202 ? -44.930 -14.486 42.268 1.00 89.12 202 GLN A O 1
ATOM 1603 N N . LYS A 1 203 ? -45.491 -12.342 42.669 1.00 87.88 203 LYS A N 1
ATOM 1604 C CA . LYS A 1 203 ? -46.105 -12.083 41.355 1.00 87.88 203 LYS A CA 1
ATOM 1605 C C . LYS A 1 203 ? -45.091 -12.188 40.212 1.00 87.88 203 LYS A C 1
ATOM 1607 O O . LYS A 1 203 ? -45.379 -12.875 39.236 1.00 87.88 203 LYS A O 1
ATOM 1612 N N . LYS A 1 204 ? -43.880 -11.630 40.352 1.00 86.81 204 LYS A N 1
ATOM 1613 C CA . LYS A 1 204 ? -42.782 -11.785 39.374 1.00 86.81 204 LYS A CA 1
ATOM 1614 C C . LYS A 1 204 ? -42.409 -13.262 39.212 1.00 86.81 204 LYS A C 1
ATOM 1616 O O . LYS A 1 204 ? -42.380 -13.767 38.097 1.00 86.81 204 LYS A O 1
ATOM 1621 N N . ALA A 1 205 ? -42.254 -14.004 40.310 1.00 85.56 205 ALA A N 1
ATOM 1622 C CA . ALA A 1 205 ? -41.960 -15.440 40.260 1.00 85.56 205 ALA A CA 1
ATOM 1623 C C . ALA A 1 205 ? -43.098 -16.290 39.655 1.00 85.56 205 ALA A C 1
ATOM 1625 O O . ALA A 1 205 ? -42.847 -17.358 39.088 1.00 85.56 205 ALA A O 1
ATOM 1626 N N . GLN A 1 206 ? -44.356 -15.865 39.798 1.00 90.50 206 GLN A N 1
ATOM 1627 C CA . GLN A 1 206 ? -45.496 -16.481 39.115 1.00 90.50 206 GLN A CA 1
ATOM 1628 C C . GLN A 1 206 ? -45.472 -16.164 37.617 1.00 90.50 206 GLN A C 1
ATOM 1630 O O . GLN A 1 206 ? -45.604 -17.082 36.811 1.00 90.50 206 GLN A O 1
ATOM 1635 N N . TRP A 1 207 ? -45.224 -14.907 37.246 1.00 87.56 207 TRP A N 1
ATOM 1636 C CA . TRP A 1 207 ? -45.098 -14.476 35.856 1.00 87.56 207 TRP A CA 1
ATOM 1637 C C . TRP A 1 207 ? -43.979 -15.217 35.122 1.00 87.56 207 TRP A C 1
ATOM 1639 O O . TRP A 1 207 ? -44.233 -15.804 34.077 1.00 87.56 207 TRP A O 1
ATOM 1649 N N . THR A 1 208 ? -42.776 -15.305 35.698 1.00 85.88 208 THR A N 1
ATOM 1650 C CA . THR A 1 208 ? -41.656 -16.056 35.105 1.00 85.88 208 THR A CA 1
ATOM 1651 C C . THR A 1 208 ? -41.990 -17.539 34.943 1.00 85.88 208 THR A C 1
ATOM 1653 O O . THR A 1 208 ? -41.634 -18.148 33.936 1.00 85.88 208 THR A O 1
ATOM 1656 N N . ARG A 1 209 ? -42.716 -18.141 35.898 1.00 88.31 209 ARG A N 1
ATOM 1657 C CA . ARG A 1 209 ? -43.205 -19.522 35.755 1.00 88.31 209 ARG A CA 1
ATOM 1658 C C . ARG A 1 209 ? -44.165 -19.660 34.580 1.00 88.31 209 ARG A C 1
ATOM 1660 O O . ARG A 1 209 ? -43.999 -20.577 33.786 1.00 88.31 209 ARG A O 1
ATOM 1667 N N . ILE A 1 210 ? -45.140 -18.761 34.463 1.00 88.62 210 ILE A N 1
ATOM 1668 C CA . ILE A 1 210 ? -46.105 -18.772 33.360 1.00 88.62 210 ILE A CA 1
ATOM 1669 C C . ILE A 1 210 ? -45.383 -18.562 32.025 1.00 88.62 210 ILE A C 1
ATOM 1671 O O . ILE A 1 210 ? -45.607 -19.342 31.107 1.00 88.62 210 ILE A O 1
ATOM 1675 N N . LYS A 1 211 ? -44.462 -17.594 31.936 1.00 87.69 211 LYS A N 1
ATOM 1676 C CA . LYS A 1 211 ? -43.659 -17.316 30.736 1.00 87.69 211 LYS A CA 1
ATOM 1677 C C . LYS A 1 211 ? -42.879 -18.553 30.284 1.00 87.69 211 LYS A C 1
ATOM 1679 O O . LYS A 1 211 ? -43.021 -18.960 29.140 1.00 87.69 211 LYS A O 1
ATOM 1684 N N . ARG A 1 212 ? -42.169 -19.222 31.202 1.00 86.62 212 ARG A N 1
ATOM 1685 C CA . ARG A 1 212 ? -41.425 -20.465 30.914 1.00 86.62 212 ARG A CA 1
ATOM 1686 C C . ARG A 1 212 ? -42.320 -21.618 30.467 1.00 86.62 212 ARG A C 1
ATOM 1688 O O . ARG A 1 212 ? -41.939 -22.394 29.599 1.00 86.62 212 ARG A O 1
ATOM 1695 N N . ILE A 1 213 ? -43.501 -21.763 31.069 1.00 90.06 213 ILE A N 1
ATOM 1696 C CA . ILE A 1 213 ? -44.460 -22.801 30.666 1.00 90.06 213 ILE A CA 1
ATOM 1697 C C . ILE A 1 213 ? -44.999 -22.505 29.262 1.00 90.06 213 ILE A C 1
ATOM 1699 O O . ILE A 1 213 ? -45.104 -23.415 28.443 1.00 90.06 213 ILE A O 1
ATOM 1703 N N . VAL A 1 214 ? -45.325 -21.244 28.971 1.00 88.88 214 VAL A N 1
ATOM 1704 C CA . VAL A 1 214 ? -45.833 -20.815 27.663 1.00 88.88 214 VAL A CA 1
ATOM 1705 C C . VAL A 1 214 ? -44.759 -20.963 26.586 1.00 88.88 214 VAL A C 1
ATOM 1707 O O . VAL A 1 214 ? -45.054 -21.551 25.549 1.00 88.88 214 VAL A O 1
ATOM 1710 N N . SER A 1 215 ? -43.520 -20.533 26.834 1.00 87.62 215 SER A N 1
ATOM 1711 C CA . SER A 1 215 ? -42.418 -20.680 25.875 1.00 87.62 215 SER A CA 1
ATOM 1712 C C . SER A 1 215 ? -42.107 -22.151 25.589 1.00 87.62 215 SER A C 1
ATOM 1714 O O . SER A 1 215 ? -42.034 -22.546 24.426 1.00 87.62 215 SER A O 1
ATOM 1716 N N . ALA A 1 216 ? -42.043 -22.995 26.626 1.00 87.88 216 ALA A N 1
ATOM 1717 C CA . ALA A 1 216 ? -41.861 -24.438 26.467 1.00 87.88 216 ALA A CA 1
ATOM 1718 C C . ALA A 1 216 ? -43.022 -25.092 25.697 1.00 87.88 216 ALA A C 1
ATOM 1720 O O . ALA A 1 216 ? -42.790 -25.964 24.864 1.00 87.88 216 ALA A O 1
ATOM 1721 N N . SER A 1 217 ? -44.263 -24.663 25.944 1.00 89.12 217 SER A N 1
ATOM 1722 C CA . SER A 1 217 ? -45.449 -25.159 25.237 1.00 89.12 217 SER A CA 1
ATOM 1723 C C . SER A 1 217 ? -45.441 -24.768 23.755 1.00 89.12 217 SER A C 1
ATOM 1725 O O . SER A 1 217 ? -45.677 -25.615 22.896 1.00 89.12 217 SER A O 1
ATOM 1727 N N . ILE A 1 218 ? -45.112 -23.511 23.435 1.00 88.19 218 ILE A N 1
ATOM 1728 C CA . ILE A 1 218 ? -45.028 -23.016 22.052 1.00 88.19 218 ILE A CA 1
ATOM 1729 C C . ILE A 1 218 ? -43.905 -23.735 21.294 1.00 88.19 218 ILE A C 1
ATOM 1731 O O . ILE A 1 218 ? -44.143 -24.236 20.195 1.00 88.19 218 ILE A O 1
ATOM 1735 N N . ALA A 1 219 ? -42.722 -23.874 21.902 1.00 86.50 219 ALA A N 1
ATOM 1736 C CA . ALA A 1 219 ? -41.598 -24.594 21.307 1.00 86.50 219 ALA A CA 1
ATOM 1737 C C . ALA A 1 219 ? -41.902 -26.091 21.095 1.00 86.50 219 ALA A C 1
ATOM 1739 O O . ALA A 1 219 ? -41.552 -26.653 20.059 1.00 86.50 219 ALA A O 1
ATOM 1740 N N . ALA A 1 220 ? -42.598 -26.738 22.040 1.00 87.56 220 ALA A N 1
ATOM 1741 C CA . ALA A 1 220 ? -42.993 -28.146 21.935 1.00 87.56 220 ALA A CA 1
ATOM 1742 C C . ALA A 1 220 ? -44.162 -28.395 20.961 1.00 87.56 220 ALA A C 1
ATOM 1744 O O . ALA A 1 220 ? -44.333 -29.518 20.490 1.00 87.56 220 ALA A O 1
ATOM 1745 N N . SER A 1 221 ? -44.958 -27.368 20.648 1.00 87.44 221 SER A N 1
ATOM 1746 C CA . SER A 1 221 ? -46.098 -27.449 19.721 1.00 87.44 221 SER A CA 1
ATOM 1747 C C . SER A 1 221 ? -45.667 -27.644 18.257 1.00 87.44 221 SER A C 1
ATOM 1749 O O . SER A 1 221 ? -46.469 -28.059 17.422 1.00 87.44 221 SER A O 1
ATOM 1751 N N . GLY A 1 222 ? -44.401 -27.359 17.925 1.00 84.12 222 GLY A N 1
ATOM 1752 C CA . GLY A 1 222 ? -43.888 -27.463 16.553 1.00 84.12 222 GLY A CA 1
ATOM 1753 C C . GLY A 1 222 ? -44.427 -26.385 15.603 1.00 84.12 222 GLY A C 1
ATOM 1754 O O . GLY A 1 222 ? -44.302 -26.520 14.389 1.00 84.12 222 GLY A O 1
ATOM 1755 N N . VAL A 1 223 ? -45.039 -25.329 16.149 1.00 86.75 223 VAL A N 1
ATOM 1756 C CA . VAL A 1 223 ? -45.423 -24.119 15.409 1.00 86.75 223 VAL A CA 1
ATOM 1757 C C . VAL A 1 223 ? -44.153 -23.341 15.064 1.00 86.75 223 VAL A C 1
ATOM 1759 O O . VAL A 1 223 ? -43.257 -23.241 15.898 1.00 86.75 223 VAL A O 1
ATOM 1762 N N . ASP A 1 224 ? -44.070 -22.790 13.853 1.00 85.06 224 ASP A N 1
ATOM 1763 C CA . ASP A 1 224 ? -42.934 -21.972 13.412 1.00 85.06 224 ASP A CA 1
ATOM 1764 C C . ASP A 1 224 ? -42.954 -20.590 14.087 1.00 85.06 224 ASP A C 1
ATOM 1766 O O . ASP A 1 224 ? -43.445 -19.601 13.547 1.00 85.06 224 ASP A O 1
ATOM 1770 N N . TRP A 1 225 ? -42.480 -20.554 15.331 1.00 86.94 225 TRP A N 1
ATOM 1771 C CA . TRP A 1 225 ? -42.479 -19.377 16.196 1.00 86.94 225 TRP A CA 1
ATOM 1772 C C . TRP A 1 225 ? -41.383 -18.361 15.848 1.00 86.94 225 TRP A C 1
ATOM 1774 O O . TRP A 1 225 ? -41.465 -17.230 16.309 1.00 86.94 225 TRP A O 1
ATOM 1784 N N . ALA A 1 226 ? -40.386 -18.735 15.039 1.00 84.69 226 ALA A N 1
ATOM 1785 C CA . ALA A 1 226 ? -39.299 -17.846 14.619 1.00 84.69 226 ALA A CA 1
ATOM 1786 C C . ALA A 1 226 ? -39.710 -16.897 13.478 1.00 84.69 226 ALA A C 1
ATOM 1788 O O . ALA A 1 226 ? -39.072 -15.873 13.262 1.00 84.69 226 ALA A O 1
ATOM 1789 N N . SER A 1 227 ? -40.773 -17.235 12.744 1.00 85.62 227 SER A N 1
ATOM 1790 C CA . SER A 1 227 ? -41.284 -16.430 11.625 1.00 85.62 227 SER A CA 1
ATOM 1791 C C . SER A 1 227 ? -42.351 -15.403 12.040 1.00 85.62 227 SER A C 1
ATOM 1793 O O . SER A 1 227 ? -42.699 -14.532 11.243 1.00 85.62 227 SER A O 1
ATOM 1795 N N . ASP A 1 228 ? -42.897 -15.501 13.258 1.00 87.50 228 ASP A N 1
ATOM 1796 C CA . ASP A 1 228 ? -43.873 -14.555 13.816 1.00 87.50 228 ASP A CA 1
ATOM 1797 C C . ASP A 1 228 ? -43.237 -13.778 14.976 1.00 87.50 228 ASP A C 1
ATOM 1799 O O . ASP A 1 228 ? -43.027 -14.330 16.054 1.00 87.50 228 ASP A O 1
ATOM 1803 N N . GLU A 1 229 ? -43.004 -12.479 14.773 1.00 83.38 229 GLU A N 1
ATOM 1804 C CA . GLU A 1 229 ? -42.419 -11.541 15.747 1.00 83.38 229 GLU A CA 1
ATOM 1805 C C . GLU A 1 229 ? -43.108 -11.600 17.128 1.00 83.38 229 GLU A C 1
ATOM 1807 O O . GLU A 1 229 ? -42.480 -11.405 18.172 1.00 83.38 229 GLU A O 1
ATOM 1812 N N . LYS A 1 230 ? -44.415 -11.907 17.172 1.00 83.69 230 LYS A N 1
ATOM 1813 C CA . LYS A 1 230 ? -45.154 -12.030 18.438 1.00 83.69 230 LYS A CA 1
ATOM 1814 C C . LYS A 1 230 ? -44.810 -13.307 19.195 1.00 83.69 230 LYS A C 1
ATOM 1816 O O . LYS A 1 230 ? -44.799 -13.286 20.425 1.00 83.69 230 LYS A O 1
ATOM 1821 N N . LEU A 1 231 ? -44.588 -14.409 18.484 1.00 84.12 231 LEU A N 1
ATOM 1822 C CA . LEU A 1 231 ? -44.214 -15.692 19.075 1.00 84.12 231 LEU A CA 1
ATOM 1823 C C . LEU A 1 231 ? -42.723 -15.720 19.406 1.00 84.12 231 LEU A C 1
ATOM 1825 O O . LEU A 1 231 ? -42.361 -16.210 20.471 1.00 84.12 231 LEU A O 1
ATOM 1829 N N . GLU A 1 232 ? -41.896 -15.113 18.559 1.00 85.62 232 GLU A N 1
ATOM 1830 C CA . GLU A 1 232 ? -40.469 -14.912 18.789 1.00 85.62 232 GLU A CA 1
ATOM 1831 C C . GLU A 1 232 ? -40.238 -14.200 20.125 1.00 85.62 232 GLU A C 1
ATOM 1833 O O . GLU A 1 232 ? -39.578 -14.743 21.006 1.00 85.62 232 GLU A O 1
ATOM 1838 N N . ARG A 1 233 ? -40.906 -13.061 20.350 1.00 83.38 233 ARG A N 1
ATOM 1839 C CA . ARG A 1 233 ? -40.813 -12.302 21.608 1.00 83.38 233 ARG A CA 1
ATOM 1840 C C . ARG A 1 233 ? -41.361 -13.041 22.836 1.00 83.38 233 ARG A C 1
ATOM 1842 O O . ARG A 1 233 ? -40.982 -12.740 23.965 1.00 83.38 233 ARG A O 1
ATOM 1849 N N . LEU A 1 234 ? -42.308 -13.960 22.650 1.00 82.44 234 LEU A N 1
ATOM 1850 C CA . LEU A 1 234 ? -42.853 -14.769 23.747 1.00 82.44 234 LEU A CA 1
ATOM 1851 C C . LEU A 1 234 ? -41.936 -15.941 24.122 1.00 82.44 234 LEU A C 1
ATOM 1853 O O . LEU A 1 234 ? -42.019 -16.427 25.251 1.00 82.44 234 LEU A O 1
ATOM 1857 N N . VAL A 1 235 ? -41.106 -16.407 23.186 1.00 82.88 235 VAL A N 1
ATOM 1858 C CA . VAL A 1 235 ? -40.211 -17.558 23.363 1.00 82.88 235 VAL A CA 1
ATOM 1859 C C . VAL A 1 235 ? -38.795 -17.126 23.746 1.00 82.88 235 VAL A C 1
ATOM 1861 O O . VAL A 1 235 ? -38.187 -17.787 24.588 1.00 82.88 235 VAL A O 1
ATOM 1864 N N . LEU A 1 236 ? -38.279 -16.033 23.177 1.00 81.69 236 LEU A N 1
ATOM 1865 C CA . LEU A 1 236 ? -36.990 -15.462 23.557 1.00 81.69 236 LEU A CA 1
ATOM 1866 C C . LEU A 1 236 ? -37.087 -14.731 24.903 1.00 81.69 236 LEU A C 1
ATOM 1868 O O . LEU A 1 236 ? -37.922 -13.852 25.126 1.00 81.69 236 LEU A O 1
ATOM 1872 N N . ASP A 1 237 ? -36.209 -15.122 25.823 1.00 67.81 237 ASP A N 1
ATOM 1873 C CA . ASP A 1 237 ? -36.024 -14.454 27.104 1.00 67.81 237 ASP A CA 1
ATOM 1874 C C . ASP A 1 237 ? -35.026 -13.295 26.933 1.00 67.81 237 ASP A C 1
ATOM 1876 O O . ASP A 1 237 ? -33.838 -13.461 27.176 1.00 67.81 237 ASP A O 1
ATOM 1880 N N . ASP A 1 238 ? -35.506 -12.100 26.577 1.00 60.62 238 ASP A N 1
ATOM 1881 C CA . ASP A 1 238 ? -34.684 -10.868 26.569 1.00 60.62 238 ASP A CA 1
ATOM 1882 C C . ASP A 1 238 ? -34.352 -10.344 27.992 1.00 60.62 238 ASP A C 1
ATOM 1884 O O . ASP A 1 238 ? -33.818 -9.248 28.165 1.00 60.62 238 ASP A O 1
ATOM 1888 N N . ASP A 1 239 ? -34.657 -11.123 29.034 1.00 54.78 239 ASP A N 1
ATOM 1889 C CA . ASP A 1 239 ? -34.558 -10.723 30.444 1.00 54.78 239 ASP A CA 1
ATOM 1890 C C . ASP A 1 239 ? -33.150 -10.944 31.054 1.00 54.78 239 ASP A C 1
ATOM 1892 O O . ASP A 1 239 ? -32.981 -10.813 32.265 1.00 54.78 239 ASP A O 1
ATOM 1896 N N . GLU A 1 240 ? -32.109 -11.239 30.259 1.00 49.12 240 GLU A N 1
ATOM 1897 C CA . GLU A 1 240 ? -30.720 -11.396 30.756 1.00 49.12 240 GLU A CA 1
ATOM 1898 C C . GLU A 1 240 ? -30.124 -10.082 31.329 1.00 49.12 240 GLU A C 1
ATOM 1900 O O . GLU A 1 240 ? -29.028 -10.068 31.886 1.00 49.12 240 GLU A O 1
ATOM 1905 N N . PHE A 1 241 ? -30.874 -8.975 31.264 1.00 44.12 241 PHE A N 1
ATOM 1906 C CA . PHE A 1 241 ? -30.530 -7.668 31.836 1.00 44.12 241 PHE A CA 1
ATOM 1907 C C . PHE A 1 241 ? -31.147 -7.368 33.216 1.00 44.12 241 PHE A C 1
ATOM 1909 O O . PHE A 1 241 ? -30.900 -6.289 33.751 1.00 44.12 241 PHE A O 1
ATOM 1916 N N . ASP A 1 242 ? -31.929 -8.277 33.805 1.00 46.19 242 ASP A N 1
ATOM 1917 C CA . ASP A 1 242 ? -32.831 -7.939 34.925 1.00 46.19 242 ASP A CA 1
ATOM 1918 C C . ASP A 1 242 ? -32.402 -8.494 36.308 1.00 46.19 242 ASP A C 1
ATOM 1920 O O . ASP A 1 242 ? -33.154 -8.380 37.281 1.00 46.19 242 ASP A O 1
ATOM 192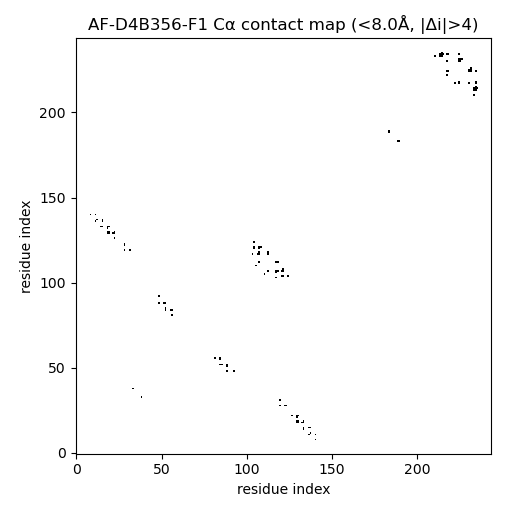4 N N . ASP A 1 243 ? -31.197 -9.079 36.401 1.00 39.75 243 ASP A N 1
ATOM 1925 C CA . ASP A 1 243 ? -30.580 -9.614 37.636 1.00 39.75 243 ASP A CA 1
ATOM 1926 C C . ASP A 1 243 ? -29.436 -8.725 38.207 1.00 39.75 243 ASP A C 1
ATOM 1928 O O . ASP A 1 243 ? -28.646 -9.183 39.040 1.00 39.75 243 ASP A O 1
ATOM 1932 N N . VAL A 1 244 ? -29.357 -7.440 37.814 1.00 34.47 244 VAL A N 1
ATOM 1933 C CA . VAL A 1 244 ? -28.498 -6.408 38.456 1.00 34.47 244 VAL A CA 1
ATOM 1934 C C . VAL A 1 244 ? -29.325 -5.433 39.292 1.00 34.47 244 VAL A C 1
ATOM 1936 O O . VAL A 1 244 ? -30.322 -4.894 38.768 1.00 34.47 244 VAL A O 1
#

Radius of gyration: 37.28 Å; Cα contacts (8 Å, |Δi|>4): 68; chains: 1; bounding box: 81×45×96 Å

Mean predicted aligned error: 16.61 Å